Protein 5YY8 (pdb70)

Organism: Homo sapiens (NCBI:txid9606)

CATH classification: 2.120.10.80

Sequence (272 aa):
KPSPQYARSGLGTAENGKLIAAGGYNREECLRTVECYNPHTDHWSFLAPRTPRARFQAVLGQLYVVGGSNGHSDDLSCGEYDSNIDDWIPVPELRTNRCNAGVCALNGKLYIVGGSGLKNCDVFDPVTKLWTSCAPLNIRRHQSAVCELGGYLYIIGGAESWNCLNTVERYNPENNTWTLIAPNVARRGAGVAVLNGKLFVCGGFDGSHAISCVEYDPTRNEWKGNTSPRSNAGIATVGNTIYAVGGFDGNEFLNTVEVYNLESNEWSPYTK

Radius of gyration: 17.05 Å; Cα contacts (8 Å, |Δi|>4): 836; chains: 1; bounding box: 42×44×44 Å

GO terms:
  GO:0009615 response to virus (P, IMP)
  GO:0031397 negative regulation of protein ubiquitination (P, IMP)
  GO:0008380 RNA splicing (P, IMP)
  GO:0005515 protein binding (F, IPI)
  GO:0009615 response to virus (P, TAS)
  GO:0005667 transcription regulator complex (C, TAS)
  GO:0005681 spliceosomal complex (C, TAS)
  GO:0006383 transcription by RNA polymerase III (P, TAS)
  GO:0008380 RNA splicing (P, TAS)
  GO:0005829 cytosol (C, IDA)

Solvent-accessible surface area: 11934 Å² total

Secondary structure (DSSP, 8-state):
--------BS-EEE---SEEEE--B-SS-B---EEEEETTTTEEEEEP-----BS---B---B---S-B-SS-SEES-B--BTTTTB---BGGG-EE--S-EEEEETTEEEEE----B--EEEEETTTTEEEE-PPPSS-BBS-EEEEETTEEEEEEEESSSSEEEEEEEEETTTTEEEE-------BS-EEEEETTEEEEE--B-SSSB---B--BTTTTB--------BS-EEEEETTEEEEE--B-SSSB---EEEEETTTTEEES---

B-factor: mean 43.93, std 15.05, range [20.1, 120.25]

Structure (mmCIF, N/CA/C/O backbone):
data_5YY8
#
_entry.id   5YY8
#
_cell.length_a   61.556
_cell.length_b   61.556
_cell.length_c   140.572
_cell.angle_alpha   90.00
_cell.angle_beta   90.00
_cell.angle_gamma   120.00
#
_symmetry.space_group_name_H-M   'P 32 2 1'
#
loop_
_entity.id
_entity.type
_entity.pdbx_description
1 polymer 'Influenza virus NS1A-binding protein'
2 water water
#
loop_
_atom_site.group_PDB
_atom_site.id
_atom_site.type_symbol
_atom_site.label_atom_id
_atom_site.label_alt_id
_atom_site.label_comp_id
_atom_site.label_asym_id
_atom_site.label_entity_id
_atom_site.label_seq_id
_atom_site.pdbx_PDB_ins_code
_atom_site.Cartn_x
_atom_site.Cartn_y
_atom_site.Cartn_z
_atom_site.occupancy
_atom_site.B_iso_or_equiv
_atom_site.auth_seq_id
_atom_site.auth_comp_id
_atom_site.auth_asym_id
_atom_site.auth_atom_id
_atom_site.pdbx_PDB_model_num
ATOM 1 N N . LYS A 1 35 ? 4.739 -16.739 4.460 1.00 60.85 35 LYS A N 1
ATOM 2 C CA . LYS A 1 35 ? 5.863 -17.635 4.718 1.00 57.54 35 LYS A CA 1
ATOM 3 C C . LYS A 1 35 ? 7.023 -17.351 3.758 1.00 44.49 35 LYS A C 1
ATOM 4 O O . LYS A 1 35 ? 6.817 -17.305 2.552 1.00 37.84 35 LYS A O 1
ATOM 22 N N . PRO A 1 36 ? 8.237 -17.176 4.284 1.00 47.37 36 PRO A N 1
ATOM 23 C CA . PRO A 1 36 ? 9.403 -17.091 3.397 1.00 40.54 36 PRO A CA 1
ATOM 24 C C . PRO A 1 36 ? 9.593 -18.391 2.629 1.00 41.83 36 PRO A C 1
ATOM 25 O O . PRO A 1 36 ? 9.434 -19.487 3.170 1.00 33.16 36 PRO A O 1
ATOM 53 N N . SER A 1 38 ? 11.249 -21.553 1.125 1.00 39.31 38 SER A N 1
ATOM 54 C CA . SER A 1 38 ? 12.244 -22.414 1.737 1.00 32.94 38 SER A CA 1
ATOM 55 C C . SER A 1 38 ? 13.623 -22.036 1.207 1.00 31.43 38 SER A C 1
ATOM 56 O O . SER A 1 38 ? 13.796 -21.921 -0.013 1.00 27.90 38 SER A O 1
ATOM 64 N N . PRO A 1 39 ? 14.607 -21.810 2.067 1.00 29.17 39 PRO A N 1
ATOM 65 C CA . PRO A 1 39 ? 15.971 -21.573 1.591 1.00 25.54 39 PRO A CA 1
ATOM 66 C C . PRO A 1 39 ? 16.672 -22.887 1.280 1.00 33.41 39 PRO A C 1
ATOM 67 O O . PRO A 1 39 ? 16.195 -23.970 1.612 1.00 30.72 39 PRO A O 1
ATOM 95 N N . GLN A 1 41 ? 19.899 -25.540 1.774 1.00 29.16 41 GLN A N 1
ATOM 96 C CA . GLN A 1 41 ? 20.576 -26.062 2.948 1.00 32.88 41 GLN A CA 1
ATOM 97 C C . GLN A 1 41 ? 21.968 -25.464 3.107 1.00 41.90 41 GLN A C 1
ATOM 98 O O . GLN A 1 41 ? 22.457 -25.334 4.234 1.00 40.46 41 GLN A O 1
ATOM 112 N N . TYR A 1 42 ? 22.608 -25.101 1.996 1.00 28.27 42 TYR A N 1
ATOM 113 C CA . TYR A 1 42 ? 23.922 -24.470 1.987 1.00 37.57 42 TYR A CA 1
ATOM 114 C C . TYR A 1 42 ? 23.799 -23.06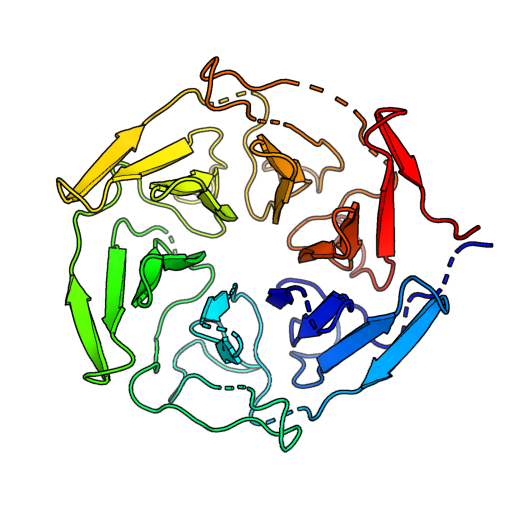8 1.410 1.00 37.49 42 TYR A C 1
ATOM 115 O O . TYR A 1 42 ? 23.196 -22.887 0.349 1.00 32.67 42 TYR A O 1
ATOM 133 N N . ALA A 1 43 ? 24.361 -22.083 2.106 1.00 35.65 43 ALA A N 1
ATOM 134 C CA . ALA A 1 43 ? 24.558 -20.773 1.499 1.00 23.93 43 ALA A CA 1
ATOM 135 C C . ALA A 1 43 ? 25.566 -20.899 0.363 1.00 32.64 43 ALA A C 1
ATOM 136 O O . ALA A 1 43 ? 26.544 -21.647 0.463 1.00 30.00 43 ALA A O 1
ATOM 143 N N . ARG A 1 44 ? 25.318 -20.174 -0.728 1.00 31.55 44 ARG A N 1
ATOM 144 C CA . ARG A 1 44 ? 26.085 -20.339 -1.958 1.00 29.32 44 ARG A CA 1
ATOM 145 C C . ARG A 1 44 ? 26.293 -18.995 -2.636 1.00 27.85 44 ARG A C 1
ATOM 146 O O . ARG A 1 44 ? 25.328 -18.262 -2.880 1.00 26.36 44 ARG A O 1
ATOM 167 N N . SER A 1 45 ? 27.546 -18.706 -2.983 1.00 30.33 45 SER A N 1
ATOM 168 C CA . SER A 1 45 ? 27.902 -17.600 -3.861 1.00 23.78 45 SER A CA 1
ATOM 169 C C . SER A 1 45 ? 28.794 -18.128 -4.980 1.00 21.77 45 SER A C 1
ATOM 170 O O . SER A 1 45 ? 29.510 -19.115 -4.803 1.00 31.96 45 SER A O 1
ATOM 178 N N . GLY A 1 46 ? 28.749 -17.475 -6.138 1.00 22.81 46 GLY A N 1
ATOM 179 C CA . GLY A 1 46 ? 29.595 -17.928 -7.234 1.00 26.80 46 GLY A CA 1
ATOM 180 C C . GLY A 1 46 ? 29.215 -19.322 -7.679 1.00 33.55 46 GLY A C 1
ATOM 181 O O . GLY A 1 46 ? 30.087 -20.150 -7.967 1.00 27.04 46 GLY A O 1
ATOM 185 N N . LEU A 1 47 ? 27.922 -19.602 -7.702 1.00 30.07 47 LEU A N 1
ATOM 186 C CA . LEU A 1 47 ? 27.364 -20.896 -8.034 1.00 29.08 47 LEU A CA 1
ATOM 187 C C . LEU A 1 47 ? 26.900 -20.905 -9.482 1.00 23.17 47 LEU A C 1
ATOM 188 O O . LEU A 1 47 ? 26.724 -19.860 -10.114 1.00 26.65 47 LEU A O 1
ATOM 204 N N . GLY A 1 48 ? 26.689 -22.108 -9.992 1.00 25.86 48 GLY A N 1
ATOM 205 C CA . GLY A 1 48 ? 26.014 -22.286 -11.256 1.00 31.00 48 GLY A CA 1
ATOM 206 C C . GLY A 1 48 ? 24.524 -22.483 -11.055 1.00 28.91 48 GLY A C 1
ATOM 207 O O . GLY A 1 48 ? 24.081 -23.076 -10.076 1.00 27.51 48 GLY A O 1
ATOM 211 N N . THR A 1 49 ? 23.744 -21.976 -11.999 1.00 25.29 49 THR A N 1
ATOM 212 C CA . THR A 1 49 ? 22.301 -22.087 -11.902 1.00 23.44 49 THR A CA 1
ATOM 213 C C . THR A 1 49 ? 21.713 -22.398 -13.268 1.00 40.18 49 THR A C 1
ATOM 214 O O . THR A 1 49 ? 22.267 -22.020 -14.304 1.00 28.38 49 THR A O 1
ATOM 225 N N . ALA A 1 50 ? 20.588 -23.105 -13.257 1.00 34.34 50 ALA A N 1
ATOM 226 C CA . ALA A 1 50 ? 19.859 -23.322 -14.505 1.00 34.79 50 ALA A CA 1
ATOM 227 C C . ALA A 1 50 ? 18.452 -23.827 -14.214 1.00 31.38 50 ALA A C 1
ATOM 228 O O . ALA A 1 50 ? 18.092 -24.119 -13.075 1.00 31.58 50 ALA A O 1
ATOM 235 N N . GLU A 1 51 ? 17.648 -23.882 -15.266 1.00 26.91 51 GLU A N 1
ATOM 236 C CA . GLU A 1 51 ? 16.355 -24.548 -15.236 1.00 23.91 51 GLU A CA 1
ATOM 237 C C . GLU A 1 51 ? 16.543 -25.990 -15.680 1.00 29.82 51 GLU A C 1
ATOM 238 O O . GLU A 1 51 ? 17.353 -26.272 -16.564 1.00 37.14 51 GLU A O 1
ATOM 267 N N . ASN A 1 53 ? 13.796 -29.574 -15.925 1.00 33.29 53 ASN A N 1
ATOM 268 C CA . ASN A 1 53 ? 12.610 -30.356 -15.573 1.00 38.61 53 ASN A CA 1
ATOM 269 C C . ASN A 1 53 ? 11.670 -29.559 -14.672 1.00 33.07 53 ASN A C 1
ATOM 270 O O . ASN A 1 53 ? 11.123 -30.081 -13.700 1.00 43.23 53 ASN A O 1
ATOM 281 N N . GLY A 1 54 ? 11.496 -28.277 -14.985 1.00 33.91 54 GLY A N 1
ATOM 282 C CA . GLY A 1 54 ? 10.620 -27.425 -14.207 1.00 37.49 54 GLY A CA 1
ATOM 283 C C . GLY A 1 54 ? 11.170 -26.990 -12.866 1.00 38.12 54 GLY A C 1
ATOM 284 O O . GLY A 1 54 ? 10.426 -26.418 -12.060 1.00 31.46 54 GLY A O 1
ATOM 288 N N . LYS A 1 55 ? 12.450 -27.234 -12.593 1.00 31.03 55 LYS A N 1
ATOM 289 C CA . LYS A 1 55 ? 13.027 -26.942 -11.292 1.00 32.22 55 LYS A CA 1
ATOM 290 C C . LYS A 1 55 ? 14.233 -26.020 -11.431 1.00 30.61 55 LYS A C 1
ATOM 291 O O . LYS A 1 55 ? 14.844 -25.913 -12.498 1.00 32.70 55 LYS A O 1
ATOM 310 N N . LEU A 1 56 ? 14.562 -25.346 -10.331 1.00 27.78 56 LEU A N 1
ATOM 311 C CA . LEU A 1 56 ? 15.701 -24.434 -10.281 1.00 26.17 56 LEU A CA 1
ATOM 312 C C . LEU A 1 56 ? 16.894 -25.190 -9.723 1.00 28.28 56 LEU A C 1
ATOM 313 O O . LEU A 1 56 ? 16.827 -25.708 -8.611 1.00 26.87 56 LEU A O 1
ATOM 329 N N . ILE A 1 57 ? 17.976 -25.267 -10.491 1.00 24.38 57 ILE A N 1
ATOM 330 C CA . ILE A 1 57 ? 19.170 -25.996 -10.091 1.00 21.75 57 ILE A CA 1
ATOM 331 C C . ILE A 1 57 ? 20.215 -24.994 -9.618 1.00 30.50 57 ILE A C 1
ATOM 332 O O . ILE A 1 57 ? 20.515 -24.018 -10.327 1.00 28.28 57 ILE A O 1
ATOM 348 N N . ALA A 1 58 ? 20.781 -25.262 -8.439 1.00 27.54 58 ALA A N 1
ATOM 349 C CA . ALA A 1 58 ? 21.836 -24.481 -7.798 1.00 24.69 58 ALA A CA 1
ATOM 350 C C . ALA A 1 58 ? 22.997 -25.424 -7.509 1.00 30.72 58 ALA A C 1
ATOM 351 O O . ALA A 1 58 ? 22.896 -26.290 -6.636 1.00 29.45 58 ALA A O 1
ATOM 358 N N . ALA A 1 59 ? 24.106 -25.240 -8.212 1.00 27.74 59 ALA A N 1
ATOM 359 C CA . ALA A 1 59 ? 25.207 -26.189 -8.231 1.00 24.84 59 ALA A CA 1
ATOM 360 C C . ALA A 1 59 ? 26.479 -25.508 -7.751 1.00 29.21 59 ALA A C 1
ATOM 361 O O . ALA A 1 59 ? 26.863 -24.456 -8.276 1.00 26.41 59 ALA A O 1
ATOM 368 N N . GLY A 1 60 ? 27.133 -26.117 -6.766 1.00 28.51 60 GLY A N 1
ATOM 369 C CA . GLY A 1 60 ? 28.453 -25.670 -6.374 1.00 27.67 60 GLY A CA 1
ATOM 370 C C . GLY A 1 60 ? 28.405 -24.305 -5.717 1.00 31.81 60 GLY A C 1
ATOM 371 O O . GLY A 1 60 ? 27.465 -23.962 -4.989 1.00 24.52 60 GLY A O 1
ATOM 375 N N . GLY A 1 61 ? 29.426 -23.510 -5.997 1.00 25.94 61 GLY A N 1
ATOM 376 C CA . GLY A 1 61 ? 29.590 -22.227 -5.3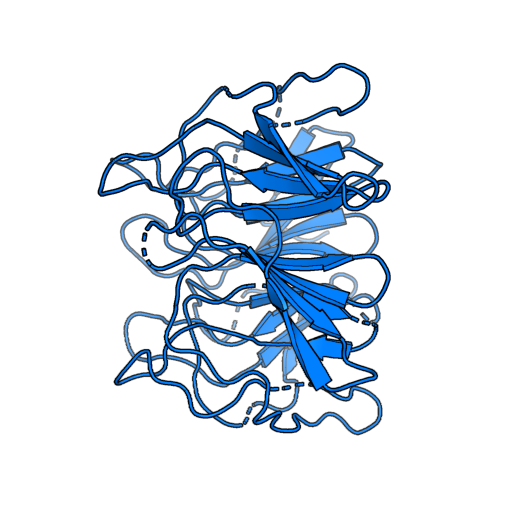51 1.00 34.44 61 GLY A CA 1
ATOM 377 C C . GLY A 1 61 ? 30.458 -22.362 -4.121 1.00 26.16 61 GLY A C 1
ATOM 378 O O . GLY A 1 61 ? 31.012 -23.422 -3.824 1.00 30.34 61 GLY A O 1
ATOM 382 N N . TYR A 1 62 ? 30.577 -21.265 -3.384 1.00 27.48 62 TYR A N 1
ATOM 383 C CA . TYR A 1 62 ? 31.350 -21.301 -2.153 1.00 30.50 62 TYR A CA 1
ATOM 384 C C . TYR A 1 62 ? 30.647 -20.475 -1.086 1.00 27.45 62 TYR A C 1
ATOM 385 O O . TYR A 1 62 ? 29.772 -19.654 -1.373 1.00 29.76 62 TYR A O 1
ATOM 403 N N . ASN A 1 63 ? 31.010 -20.743 0.164 1.00 38.83 63 ASN A N 1
ATOM 404 C CA . ASN A 1 63 ? 30.522 -19.964 1.295 1.00 28.85 63 ASN A CA 1
ATOM 405 C C . ASN A 1 63 ? 31.691 -19.757 2.251 1.00 34.11 63 ASN A C 1
ATOM 406 O O . ASN A 1 63 ? 32.852 -20.001 1.906 1.00 37.26 63 ASN A O 1
ATOM 417 N N . ARG A 1 64 ? 31.391 -19.301 3.467 1.00 43.45 64 ARG A N 1
ATOM 418 C CA . ARG A 1 64 ? 32.465 -18.941 4.386 1.00 41.42 64 ARG A CA 1
ATOM 419 C C . ARG A 1 64 ? 33.350 -20.138 4.715 1.00 35.98 64 ARG A C 1
ATOM 420 O O . ARG A 1 64 ? 34.547 -19.972 4.974 1.00 37.55 64 ARG A O 1
ATOM 441 N N . GLU A 1 65 ? 32.802 -21.350 4.678 1.00 34.83 65 GLU A N 1
ATOM 442 C CA . GLU A 1 65 ? 33.579 -22.513 5.091 1.00 43.23 65 GLU A CA 1
ATOM 443 C C . GLU A 1 65 ? 34.345 -23.169 3.947 1.00 41.04 65 GLU A C 1
ATOM 444 O O . GLU A 1 65 ? 35.506 -23.554 4.130 1.00 38.52 65 GLU A O 1
ATOM 456 N N . GLU A 1 66 ? 33.749 -23.297 2.762 1.00 40.95 66 GLU A N 1
ATOM 457 C CA . GLU A 1 66 ? 34.325 -24.202 1.778 1.00 35.25 66 GLU A CA 1
ATOM 458 C C . GLU A 1 66 ? 33.762 -23.930 0.392 1.00 31.15 66 GLU A C 1
ATOM 459 O O . GLU A 1 66 ? 32.722 -23.284 0.230 1.00 31.68 66 GLU A O 1
ATOM 471 N N . CYS A 1 67 ? 34.474 -24.447 -0.604 1.00 38.37 67 CYS A N 1
ATOM 472 C CA . CYS A 1 67 ? 33.915 -24.637 -1.931 1.00 31.02 67 CYS A CA 1
ATOM 473 C C . CYS A 1 67 ? 33.080 -25.913 -1.917 1.00 29.82 67 CYS A C 1
ATOM 474 O O . CYS A 1 67 ? 33.410 -26.873 -1.212 1.00 35.14 67 CYS A O 1
ATOM 482 N N . LEU A 1 68 ? 31.985 -25.916 -2.674 1.00 29.03 68 LEU A N 1
ATOM 483 C CA . LEU A 1 68 ? 30.943 -26.929 -2.555 1.00 24.60 68 LEU A CA 1
ATOM 484 C C . LEU A 1 68 ? 30.825 -27.777 -3.819 1.00 32.76 68 LEU A C 1
ATOM 485 O O . LEU A 1 68 ? 30.943 -27.266 -4.937 1.00 29.20 68 LEU A O 1
ATOM 501 N N . ARG A 1 69 ? 30.548 -29.070 -3.630 1.00 28.64 69 ARG A N 1
ATOM 502 C CA . ARG A 1 69 ? 30.251 -29.984 -4.727 1.00 34.93 69 ARG A CA 1
ATOM 503 C C . ARG A 1 69 ? 28.779 -30.364 -4.799 1.00 28.58 69 ARG A C 1
ATOM 504 O O . ARG A 1 69 ? 28.350 -30.945 -5.805 1.00 29.55 69 ARG A O 1
ATOM 525 N N . THR A 1 70 ? 27.993 -30.044 -3.776 1.00 27.41 70 THR A N 1
ATOM 526 C CA . THR A 1 70 ? 26.591 -30.422 -3.762 1.00 29.22 70 THR A CA 1
ATOM 527 C C . THR A 1 70 ? 25.783 -29.604 -4.768 1.00 21.27 70 THR A C 1
ATOM 528 O O . THR A 1 70 ? 26.121 -28.471 -5.121 1.00 22.63 70 THR A O 1
ATOM 539 N N . VAL A 1 71 ? 24.681 -30.198 -5.209 1.00 24.68 71 VAL A N 1
ATOM 540 C CA . VAL A 1 71 ? 23.774 -29.589 -6.170 1.00 28.94 71 VAL A CA 1
ATOM 541 C C . VAL A 1 71 ? 22.366 -29.702 -5.596 1.00 25.04 71 VAL A C 1
ATOM 542 O O . VAL A 1 71 ? 21.910 -30.807 -5.279 1.00 28.88 71 VAL A O 1
ATOM 555 N N . GLU A 1 72 ? 21.685 -28.570 -5.456 1.00 24.12 72 GLU A N 1
ATOM 556 C CA . GLU A 1 72 ? 20.337 -28.525 -4.920 1.00 27.40 72 GLU A CA 1
ATOM 557 C C . GLU A 1 72 ? 19.367 -28.061 -5.991 1.00 28.53 72 GLU A C 1
ATOM 558 O O . GLU A 1 72 ? 19.723 -27.378 -6.949 1.00 29.49 72 GLU A O 1
ATOM 570 N N . CYS A 1 73 ? 18.118 -28.441 -5.792 1.00 26.19 73 CYS A N 1
ATOM 571 C CA . CYS A 1 73 ? 17.079 -28.329 -6.798 1.00 26.09 73 CYS A CA 1
ATOM 572 C C . CYS A 1 73 ? 15.820 -27.852 -6.096 1.00 26.25 73 CYS A C 1
ATOM 573 O O . CYS A 1 73 ? 15.344 -28.511 -5.174 1.00 31.13 73 CYS A O 1
ATOM 581 N N . TYR A 1 74 ? 15.309 -26.701 -6.498 1.00 29.68 74 TYR A N 1
ATOM 582 C CA . TYR A 1 74 ? 14.124 -26.106 -5.903 1.00 26.80 74 TYR A CA 1
ATOM 583 C C . TYR A 1 74 ? 12.909 -26.411 -6.764 1.00 29.33 74 TYR A C 1
ATOM 584 O O . TYR A 1 74 ? 12.933 -26.182 -7.985 1.00 30.38 74 TYR A O 1
ATOM 602 N N . ASN A 1 75 ? 11.840 -26.899 -6.116 1.00 31.18 75 ASN A N 1
ATOM 603 C CA . ASN A 1 75 ? 10.569 -27.155 -6.780 1.00 29.52 75 ASN A CA 1
ATOM 604 C C . ASN A 1 75 ? 9.618 -26.019 -6.423 1.00 31.73 75 ASN A C 1
ATOM 605 O O . ASN A 1 75 ? 9.074 -26.003 -5.307 1.00 33.80 75 ASN A O 1
ATOM 616 N N . PRO A 1 76 ? 9.394 -25.042 -7.311 1.00 31.17 76 PRO A N 1
ATOM 617 C CA . PRO A 1 76 ? 8.550 -23.897 -6.927 1.00 35.66 76 PRO A CA 1
ATOM 618 C C . PRO A 1 76 ? 7.164 -24.306 -6.473 1.00 37.37 76 PRO A C 1
ATOM 619 O O . PRO A 1 76 ? 6.631 -23.727 -5.520 1.00 45.16 76 PRO A O 1
ATOM 630 N N . HIS A 1 77 ? 6.571 -25.303 -7.127 1.00 33.91 77 HIS A N 1
ATOM 631 C CA . HIS A 1 77 ? 5.194 -25.680 -6.838 1.00 32.40 77 HIS A CA 1
ATOM 632 C C . HIS A 1 77 ? 5.049 -26.425 -5.513 1.00 34.86 77 HIS A C 1
ATOM 633 O O . HIS A 1 77 ? 3.927 -26.543 -5.014 1.00 48.86 77 HIS A O 1
ATOM 647 N N . THR A 1 78 ? 6.145 -26.907 -4.915 1.00 36.88 78 THR A N 1
ATOM 648 C CA . THR A 1 78 ? 6.086 -27.534 -3.596 1.00 34.28 78 THR A CA 1
ATOM 649 C C . THR A 1 78 ? 6.862 -26.784 -2.521 1.00 47.00 78 THR A C 1
ATOM 650 O O . THR A 1 78 ? 6.721 -27.114 -1.335 1.00 30.86 78 THR A O 1
ATOM 661 N N . ASP A 1 79 ? 7.687 -25.806 -2.892 1.00 31.25 79 ASP A N 1
ATOM 662 C CA . ASP A 1 79 ? 8.448 -25.026 -1.920 1.00 24.82 79 ASP A CA 1
ATOM 663 C C . ASP A 1 79 ? 9.379 -25.916 -1.103 1.00 28.16 79 ASP A C 1
ATOM 664 O O . ASP A 1 79 ? 9.551 -25.725 0.106 1.00 29.82 79 ASP A O 1
ATOM 673 N N . HIS A 1 80 ? 9.978 -26.901 -1.767 1.00 26.46 80 HIS A N 1
ATOM 674 C CA . HIS A 1 80 ? 10.982 -27.772 -1.172 1.00 29.37 80 HIS A CA 1
ATOM 675 C C . HIS A 1 80 ? 12.222 -27.804 -2.059 1.00 26.45 80 HIS A C 1
ATOM 676 O O . HIS A 1 80 ? 12.121 -27.830 -3.291 1.00 29.60 80 HIS A O 1
ATOM 690 N N . TRP A 1 81 ? 13.381 -27.832 -1.419 1.00 27.38 81 TRP A N 1
ATOM 691 C CA . TRP A 1 81 ? 14.630 -28.165 -2.076 1.00 24.16 81 TRP A CA 1
ATOM 692 C C . TRP A 1 81 ? 14.902 -29.661 -1.945 1.00 34.25 81 TRP A C 1
ATOM 693 O O . TRP A 1 81 ? 14.512 -30.304 -0.964 1.00 31.44 81 TRP A O 1
ATOM 714 N N . SER A 1 82 ? 15.574 -30.205 -2.954 1.00 24.89 82 SER A N 1
ATOM 715 C CA . SER A 1 82 ? 16.037 -31.586 -2.990 1.00 27.45 82 SER A CA 1
ATOM 716 C C . SER A 1 82 ? 17.478 -31.615 -3.479 1.00 23.61 82 SER A C 1
ATOM 717 O O . SER A 1 82 ? 18.002 -30.619 -3.977 1.00 29.29 82 SER A O 1
ATOM 725 N N . PHE A 1 83 ? 18.123 -32.771 -3.369 1.00 27.42 83 PHE A N 1
ATOM 726 C CA . PHE A 1 83 ? 19.481 -32.931 -3.869 1.00 28.30 83 PHE A CA 1
ATOM 727 C C . PHE A 1 83 ? 19.490 -33.671 -5.199 1.00 35.44 83 PHE A C 1
ATOM 728 O O . PHE A 1 83 ? 18.767 -34.652 -5.386 1.00 28.44 83 PHE A O 1
ATOM 745 N N . LEU A 1 84 ? 20.313 -33.193 -6.120 1.00 28.89 84 LEU A N 1
ATOM 746 C CA . LEU A 1 84 ? 20.786 -34.032 -7.206 1.00 24.69 84 LEU A CA 1
ATOM 747 C C . LEU A 1 84 ? 22.097 -34.686 -6.791 1.00 28.25 84 LEU A C 1
ATOM 748 O O . LEU A 1 84 ? 22.678 -34.365 -5.753 1.00 29.36 84 LEU A O 1
ATOM 764 N N . ALA A 1 85 ? 22.568 -35.607 -7.619 1.00 31.78 85 ALA A N 1
ATOM 765 C CA . ALA A 1 85 ? 23.901 -36.146 -7.426 1.00 33.05 85 ALA A CA 1
ATOM 766 C C . ALA A 1 85 ? 24.904 -34.999 -7.298 1.00 28.97 85 ALA A C 1
ATOM 767 O O . ALA A 1 85 ? 24.792 -33.998 -8.016 1.00 28.95 85 ALA A O 1
ATOM 774 N N . PRO A 1 86 ? 25.884 -35.101 -6.405 1.00 28.50 86 PRO A N 1
ATOM 775 C CA . PRO A 1 86 ? 26.901 -34.050 -6.310 1.00 31.77 86 PRO A CA 1
ATOM 776 C C . PRO A 1 86 ? 27.899 -34.130 -7.451 1.00 28.74 86 PRO A C 1
ATOM 777 O O . PRO A 1 86 ? 28.162 -35.200 -8.001 1.00 29.29 86 PRO A O 1
ATOM 805 N N . ARG A 1 88 ? 31.611 -34.212 -9.138 1.00 31.10 88 ARG A N 1
ATOM 806 C CA . ARG A 1 88 ? 32.773 -35.004 -8.739 1.00 31.47 88 ARG A CA 1
ATOM 807 C C . ARG A 1 88 ? 33.702 -34.210 -7.829 1.00 40.34 88 ARG A C 1
ATOM 808 O O . ARG A 1 88 ? 34.282 -34.762 -6.887 1.00 37.32 88 ARG A O 1
ATOM 829 N N . THR A 1 89 ? 33.858 -32.915 -8.092 1.00 31.20 89 THR A N 1
ATOM 830 C CA . THR A 1 89 ? 34.797 -32.097 -7.342 1.00 37.00 89 THR A CA 1
ATOM 831 C C . THR A 1 89 ? 34.142 -30.759 -7.026 1.00 35.61 89 THR A C 1
ATOM 832 O O . THR A 1 89 ? 33.351 -30.255 -7.836 1.00 27.72 89 THR A O 1
ATOM 843 N N . PRO A 1 90 ? 34.439 -30.165 -5.868 1.00 42.05 90 PRO A N 1
ATOM 844 C CA . PRO A 1 90 ? 33.896 -28.833 -5.572 1.00 36.97 90 PRO A CA 1
ATOM 845 C C . PRO A 1 90 ? 34.288 -27.841 -6.652 1.00 37.28 90 PRO A C 1
ATOM 846 O O . PRO A 1 90 ? 35.380 -27.913 -7.218 1.00 36.28 90 PRO A O 1
ATOM 857 N N . ARG A 1 91 ? 33.386 -26.900 -6.929 1.00 30.26 91 ARG A N 1
ATOM 858 C CA . ARG A 1 91 ? 33.610 -25.926 -7.987 1.00 32.64 91 ARG A CA 1
ATOM 859 C C . ARG A 1 91 ? 32.830 -24.655 -7.688 1.00 29.79 91 ARG A C 1
ATOM 860 O O . ARG A 1 91 ? 31.653 -24.709 -7.314 1.00 29.29 91 ARG A O 1
ATOM 881 N N . ALA A 1 92 ? 33.492 -23.514 -7.858 1.00 25.11 92 ALA A N 1
ATOM 882 C CA . ALA A 1 92 ? 32.868 -22.219 -7.673 1.00 28.92 92 ALA A CA 1
ATOM 883 C C . ALA A 1 92 ? 33.377 -21.269 -8.744 1.00 29.33 92 ALA A C 1
ATOM 884 O O . ALA A 1 92 ? 34.311 -21.576 -9.491 1.00 39.40 92 ALA A O 1
ATOM 891 N N . ARG A 1 93 ? 32.733 -20.110 -8.829 1.00 25.55 93 ARG A N 1
ATOM 892 C CA . ARG A 1 93 ? 33.139 -19.059 -9.759 1.00 27.05 93 ARG A CA 1
ATOM 893 C C . ARG A 1 93 ? 33.029 -19.521 -11.213 1.00 31.82 93 ARG A C 1
ATOM 894 O O . ARG A 1 93 ? 33.886 -19.223 -12.048 1.00 31.98 93 ARG A O 1
ATOM 915 N N . PHE A 1 94 ? 31.961 -20.253 -11.519 1.00 38.41 94 PHE A N 1
ATOM 916 C CA . PHE A 1 94 ? 31.660 -20.675 -12.878 1.00 32.08 94 PHE A CA 1
ATOM 917 C C . PHE A 1 94 ? 30.225 -20.310 -13.209 1.00 35.71 94 PHE A C 1
ATOM 918 O O . PHE A 1 94 ? 29.411 -20.028 -12.323 1.00 30.15 94 PHE A O 1
ATOM 935 N N . GLN A 1 95 ? 29.926 -20.312 -14.506 1.00 28.56 95 GLN A N 1
ATOM 936 C CA . GLN A 1 95 ? 28.562 -20.216 -14.996 1.00 30.66 95 GLN A CA 1
ATOM 937 C C . GLN A 1 95 ? 28.182 -21.552 -15.612 1.00 28.94 95 GLN A C 1
ATOM 938 O O . GLN A 1 95 ? 28.947 -22.117 -16.394 1.00 37.55 95 GLN A O 1
ATOM 969 N N . ALA A 1 97 ? 25.822 -24.038 -17.963 1.00 24.61 97 ALA A N 1
ATOM 970 C CA . ALA A 1 97 ? 25.107 -23.903 -19.223 1.00 29.26 97 ALA A CA 1
ATOM 971 C C . ALA A 1 97 ? 24.258 -25.141 -19.458 1.00 26.38 97 ALA A C 1
ATOM 972 O O . ALA A 1 97 ? 24.567 -26.223 -18.968 1.00 35.15 97 ALA A O 1
ATOM 979 N N . VAL A 1 98 ? 23.181 -24.972 -20.216 1.00 27.79 98 VAL A N 1
ATOM 980 C CA . VAL A 1 98 ? 22.339 -26.083 -20.633 1.00 27.64 98 VAL A CA 1
ATOM 981 C C . VAL A 1 98 ? 22.568 -26.272 -22.122 1.00 36.25 98 VAL A C 1
ATOM 982 O O . VAL A 1 98 ? 22.402 -25.335 -22.908 1.00 34.78 98 VAL A O 1
ATOM 995 N N . LEU A 1 99 ? 22.975 -27.474 -22.504 1.00 30.47 99 LEU A N 1
ATOM 996 C CA . LEU A 1 99 ? 23.299 -27.780 -23.887 1.00 47.28 99 LEU A CA 1
ATOM 997 C C . LEU A 1 99 ? 22.762 -29.165 -24.188 1.00 46.46 99 LEU A C 1
ATOM 998 O O . LEU A 1 99 ? 23.122 -30.129 -23.504 1.00 38.04 99 LEU A O 1
ATOM 1031 N N . GLY A 1 101 ? 19.909 -30.196 -23.559 1.00 47.82 101 GLY A N 1
ATOM 1032 C CA . GLY A 1 101 ? 19.193 -30.540 -22.347 1.00 57.49 101 GLY A CA 1
ATOM 1033 C C . GLY A 1 101 ? 20.047 -30.944 -21.168 1.00 47.57 101 GLY A C 1
ATOM 1034 O O . GLY A 1 101 ? 19.499 -31.191 -20.088 1.00 47.72 101 GLY A O 1
ATOM 1038 N N . GLN A 1 102 ? 21.362 -31.027 -21.322 1.00 46.56 102 GLN A N 1
ATOM 1039 C CA . GLN A 1 102 ? 22.214 -31.496 -20.246 1.00 37.20 102 GLN A CA 1
ATOM 1040 C C . GLN A 1 102 ? 22.944 -30.315 -19.621 1.00 34.13 102 GLN A C 1
ATOM 1041 O O . GLN A 1 102 ? 23.174 -29.292 -20.271 1.00 28.28 102 GLN A O 1
ATOM 1055 N N . LEU A 1 103 ? 23.263 -30.450 -18.336 1.00 33.93 103 LEU A N 1
ATOM 1056 C CA . LEU A 1 103 ? 23.982 -29.409 -17.621 1.00 30.23 103 LEU A CA 1
ATOM 1057 C C . LEU A 1 103 ? 25.473 -29.589 -17.854 1.00 26.58 103 LEU A C 1
ATOM 1058 O O . LEU A 1 103 ? 26.012 -30.678 -17.646 1.00 32.46 103 LEU A O 1
ATOM 1074 N N . TYR A 1 104 ? 26.138 -28.518 -18.268 1.00 23.50 104 TYR A N 1
ATOM 1075 C CA . TYR A 1 104 ? 27.582 -28.495 -18.435 1.00 29.13 104 TYR A CA 1
ATOM 1076 C C . TYR A 1 104 ? 28.161 -27.473 -17.473 1.00 29.29 104 TYR A C 1
ATOM 1077 O O . TYR A 1 104 ? 27.693 -26.326 -17.423 1.00 27.65 104 TYR A O 1
ATOM 1095 N N . VAL A 1 105 ? 29.168 -27.899 -16.715 1.00 28.63 105 VAL A N 1
ATOM 1096 C CA . VAL A 1 105 ? 29.937 -27.030 -15.836 1.00 23.67 105 VAL A CA 1
ATOM 1097 C C . VAL A 1 105 ? 31.349 -26.990 -16.393 1.00 33.96 105 VAL A C 1
ATOM 1098 O O . VAL A 1 105 ? 31.994 -28.036 -16.581 1.00 31.45 105 VAL A O 1
ATOM 1111 N N . VAL A 1 106 ? 31.793 -25.777 -16.702 1.00 37.21 106 VAL A N 1
ATOM 1112 C CA . VAL A 1 106 ? 33.062 -25.510 -17.360 1.00 39.77 106 VAL A CA 1
ATOM 1113 C C . VAL A 1 106 ? 33.645 -24.267 -16.711 1.00 31.95 106 VAL A C 1
ATOM 1114 O O . VAL A 1 106 ? 32.928 -23.289 -16.473 1.00 35.85 106 VAL A O 1
ATOM 1127 N N . GLY A 1 107 ? 34.940 -24.305 -16.423 1.00 37.16 107 GLY A N 1
ATOM 1128 C CA . GLY A 1 107 ? 35.595 -23.192 -15.771 1.00 46.57 107 GLY A CA 1
ATOM 1129 C C . GLY A 1 107 ? 35.468 -23.258 -14.265 1.00 44.03 107 GLY A C 1
ATOM 1130 O O . GLY A 1 107 ? 34.927 -24.203 -13.680 1.00 35.92 107 GLY A O 1
ATOM 1134 N N . GLY A 1 108 ? 35.994 -22.227 -13.622 1.00 34.12 108 GLY A N 1
ATOM 1135 C CA . GLY A 1 108 ? 35.836 -22.072 -12.191 1.00 42.85 108 GLY A CA 1
ATOM 1136 C C . GLY A 1 108 ? 37.050 -22.533 -11.417 1.00 49.89 108 GLY A C 1
ATOM 1137 O O . GLY A 1 108 ? 38.134 -22.775 -11.956 1.00 39.40 108 GLY A O 1
ATOM 1141 N N . SER A 1 109 ? 36.846 -22.665 -10.109 1.00 39.77 109 SER A N 1
ATOM 1142 C CA . SER A 1 109 ? 37.927 -23.012 -9.206 1.00 46.02 109 SER A CA 1
ATOM 1143 C C . SER A 1 109 ? 37.420 -23.976 -8.146 1.00 39.05 109 SER A C 1
ATOM 1144 O O . SER A 1 109 ? 36.231 -24.002 -7.823 1.00 41.01 109 SER A O 1
ATOM 1152 N N . ASN A 1 110 ? 38.329 -24.790 -7.633 1.00 46.54 110 ASN A N 1
ATOM 1153 C CA . ASN A 1 110 ? 38.035 -25.667 -6.513 1.00 60.82 110 ASN A CA 1
ATOM 1154 C C . ASN A 1 110 ? 38.539 -25.020 -5.220 1.00 56.46 110 ASN A C 1
ATOM 1155 O O . ASN A 1 110 ? 38.804 -23.813 -5.174 1.00 70.78 110 ASN A O 1
ATOM 1166 N N . GLY A 1 111 ? 38.689 -25.815 -4.172 1.00 65.16 111 GLY A N 1
ATOM 1167 C CA . GLY A 1 111 ? 39.163 -25.292 -2.913 1.00 67.76 111 GLY A CA 1
ATOM 1168 C C . GLY A 1 111 ? 40.663 -25.111 -2.835 1.00 71.27 111 GLY A C 1
ATOM 1169 O O . GLY A 1 111 ? 41.185 -24.856 -1.748 1.00 69.95 111 GLY A O 1
ATOM 1173 N N . HIS A 1 112 ? 41.399 -25.255 -3.950 1.00 68.19 112 HIS A N 1
ATOM 1174 C CA . HIS A 1 112 ? 42.836 -24.977 -3.937 1.00 61.43 112 HIS A CA 1
ATOM 1175 C C . HIS A 1 112 ? 43.378 -24.244 -5.162 1.00 78.01 112 HIS A C 1
ATOM 1176 O O . HIS A 1 112 ? 44.297 -23.431 -4.989 1.00 79.67 112 HIS A O 1
ATOM 1190 N N . SER A 1 113 ? 42.862 -24.469 -6.373 1.00 63.20 113 SER A N 1
ATOM 1191 C CA . SER A 1 113 ? 43.366 -23.714 -7.522 1.00 58.28 113 SER A CA 1
ATOM 1192 C C . SER A 1 113 ? 42.303 -23.607 -8.611 1.00 58.31 113 SER A C 1
ATOM 1193 O O . SER A 1 113 ? 41.229 -24.203 -8.524 1.00 48.86 113 SER A O 1
ATOM 1201 N N . ASP A 1 114 ? 42.636 -22.836 -9.655 1.00 51.69 114 ASP A N 1
ATOM 1202 C CA . ASP A 1 114 ? 41.821 -22.709 -10.862 1.00 61.73 114 ASP A CA 1
ATOM 1203 C C . ASP A 1 114 ? 42.221 -23.679 -11.964 1.00 54.19 114 ASP A C 1
ATOM 1204 O O . ASP A 1 114 ? 41.623 -23.632 -13.041 1.00 42.01 114 ASP A O 1
ATOM 1213 N N . ASP A 1 115 ? 43.227 -24.527 -11.744 1.00 59.18 115 ASP A N 1
ATOM 1214 C CA . ASP A 1 115 ? 43.709 -25.455 -12.770 1.00 60.20 115 ASP A CA 1
ATOM 1215 C C . ASP A 1 115 ? 42.895 -26.738 -12.651 1.00 64.22 115 ASP A C 1
ATOM 1216 O O . ASP A 1 115 ? 43.296 -27.696 -11.991 1.00 46.44 115 ASP A O 1
ATOM 1225 N N . LEU A 1 116 ? 41.735 -26.756 -13.302 1.00 57.09 116 LEU A N 1
ATOM 1226 C CA . LEU A 1 116 ? 40.818 -27.886 -13.213 1.00 55.61 116 LEU A CA 1
ATOM 1227 C C . LEU A 1 116 ? 41.081 -28.859 -14.356 1.00 52.40 116 LEU A C 1
ATOM 1228 O O . LEU A 1 116 ? 41.2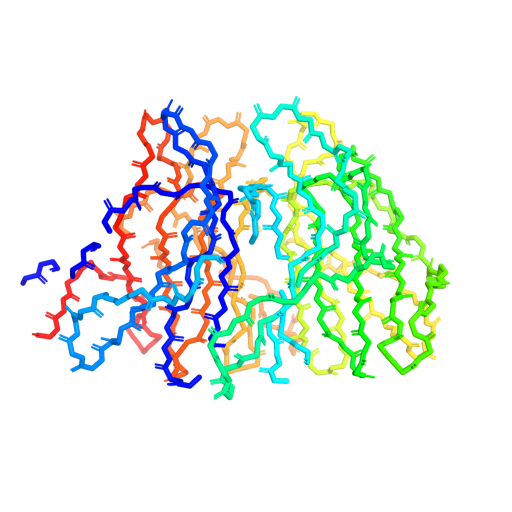20 -28.447 -15.511 1.00 43.30 116 LEU A O 1
ATOM 1244 N N . SER A 1 117 ? 41.131 -30.150 -14.030 1.00 45.88 117 SER A N 1
ATOM 1245 C CA . SER A 1 117 ? 41.538 -31.159 -14.997 1.00 58.86 117 SER A CA 1
ATOM 1246 C C . SER A 1 117 ? 40.444 -31.501 -15.998 1.00 44.62 117 SER A C 1
ATOM 1247 O O . SER A 1 117 ? 40.745 -32.110 -17.031 1.00 50.72 117 SER A O 1
ATOM 1255 N N . CYS A 1 118 ? 39.194 -31.129 -15.722 1.00 48.85 118 CYS A N 1
ATOM 1256 C CA . CYS A 1 118 ? 38.082 -31.513 -16.579 1.00 34.28 118 CYS A CA 1
ATOM 1257 C C . CYS A 1 118 ? 36.879 -30.636 -16.277 1.00 40.75 118 CYS A C 1
ATOM 1258 O O . CYS A 1 118 ? 36.792 -30.015 -15.215 1.00 33.95 118 CYS A O 1
ATOM 1266 N N . GLY A 1 119 ? 35.949 -30.597 -17.237 1.00 36.86 119 GLY A N 1
ATOM 1267 C CA . GLY A 1 119 ? 34.604 -30.130 -16.980 1.00 34.54 119 GLY A CA 1
ATOM 1268 C C . GLY A 1 119 ? 33.723 -31.288 -16.576 1.00 36.57 119 GLY A C 1
ATOM 1269 O O . GLY A 1 119 ? 34.161 -32.429 -16.493 1.00 36.66 119 GLY A O 1
ATOM 1273 N N . GLU A 1 120 ? 32.451 -30.994 -16.321 1.00 37.85 120 GLU A N 1
ATOM 1274 C CA . GLU A 1 120 ? 31.532 -32.072 -15.965 1.00 36.51 120 GLU A CA 1
ATOM 1275 C C . GLU A 1 120 ? 30.184 -31.843 -16.629 1.00 32.67 120 GLU A C 1
ATOM 1276 O O . GLU A 1 120 ? 29.798 -30.701 -16.922 1.00 27.08 120 GLU A O 1
ATOM 1305 N N . TYR A 1 122 ? 25.907 -33.310 -16.558 1.00 32.24 122 TYR A N 1
ATOM 1306 C CA . TYR A 1 122 ? 24.949 -34.012 -15.735 1.00 36.17 122 TYR A CA 1
ATOM 1307 C C . TYR A 1 122 ? 23.973 -34.743 -16.635 1.00 39.16 122 TYR A C 1
ATOM 1308 O O . TYR A 1 122 ? 23.443 -34.159 -17.586 1.00 38.38 122 TYR A O 1
ATOM 1326 N N . ASP A 1 123 ? 23.774 -36.031 -16.358 1.00 32.82 123 ASP A N 1
ATOM 1327 C CA . ASP A 1 123 ? 22.799 -36.850 -17.062 1.00 49.24 123 ASP A CA 1
ATOM 1328 C C . ASP A 1 123 ? 21.643 -37.070 -16.099 1.00 41.60 123 ASP A C 1
ATOM 1329 O O . ASP A 1 123 ? 21.794 -37.762 -15.078 1.00 46.80 123 ASP A O 1
ATOM 1338 N N . SER A 1 124 ? 20.507 -36.433 -16.402 1.00 44.99 124 SER A N 1
ATOM 1339 C CA . SER A 1 124 ? 19.312 -36.552 -15.581 1.00 54.16 124 SER A CA 1
ATOM 1340 C C . SER A 1 124 ? 18.629 -37.898 -15.762 1.00 55.59 124 SER A C 1
ATOM 1341 O O . SER A 1 124 ? 17.846 -38.304 -14.896 1.00 59.46 124 SER A O 1
ATOM 1349 N N . ASN A 1 125 ? 18.915 -38.599 -16.860 1.00 66.22 125 ASN A N 1
ATOM 1350 C CA . ASN A 1 125 ? 18.422 -39.962 -17.009 1.00 75.91 125 ASN A CA 1
ATOM 1351 C C . ASN A 1 125 ? 18.931 -40.849 -15.880 1.00 78.85 125 ASN A C 1
ATOM 1352 O O . ASN A 1 125 ? 18.171 -41.638 -15.307 1.00 84.01 125 ASN A O 1
ATOM 1363 N N . ILE A 1 126 ? 20.214 -40.723 -15.537 1.00 61.12 126 ILE A N 1
ATOM 1364 C CA . ILE A 1 126 ? 20.833 -41.549 -14.507 1.00 53.07 126 ILE A CA 1
ATOM 1365 C C . ILE A 1 126 ? 21.165 -40.764 -13.254 1.00 49.03 126 ILE A C 1
ATOM 1366 O O . ILE A 1 126 ? 21.680 -41.350 -12.290 1.00 44.88 126 ILE A O 1
ATOM 1382 N N . ASP A 1 127 ? 20.883 -39.465 -13.223 1.00 45.20 127 ASP A N 1
ATOM 1383 C CA . ASP A 1 127 ? 21.248 -38.626 -12.089 1.00 48.04 127 ASP A CA 1
ATOM 1384 C C . ASP A 1 127 ? 22.721 -38.831 -11.749 1.00 41.12 127 ASP A C 1
ATOM 1385 O O . ASP A 1 127 ? 23.077 -39.348 -10.691 1.00 34.54 127 ASP A O 1
ATOM 1394 N N . ASP A 1 128 ? 23.590 -38.451 -12.681 1.00 35.79 128 ASP A N 1
ATOM 1395 C CA . ASP A 1 128 ? 25.005 -38.506 -12.327 1.00 41.13 128 ASP A CA 1
ATOM 1396 C C . ASP A 1 128 ? 25.816 -37.572 -13.212 1.00 36.70 128 ASP A C 1
ATOM 1397 O O . ASP A 1 128 ? 25.406 -37.204 -14.315 1.00 34.77 128 ASP A O 1
ATOM 1406 N N . TRP A 1 129 ? 26.981 -37.193 -12.696 1.00 33.39 129 TRP A N 1
ATOM 1407 C CA . TRP A 1 129 ? 27.887 -36.286 -13.383 1.00 34.04 129 TRP A CA 1
ATOM 1408 C C . TRP A 1 129 ? 28.994 -37.095 -14.038 1.00 37.11 129 TRP A C 1
ATOM 1409 O O . TRP A 1 129 ? 29.555 -38.004 -13.420 1.00 35.31 129 TRP A O 1
ATOM 1430 N N . ILE A 1 130 ? 29.290 -36.769 -15.284 1.00 32.98 130 ILE A N 1
ATOM 1431 C CA . ILE A 1 130 ? 30.313 -37.435 -16.079 1.00 48.82 130 ILE A CA 1
ATOM 1432 C C . ILE A 1 130 ? 31.448 -36.438 -16.298 1.00 37.39 130 ILE A C 1
ATOM 1433 O O . ILE A 1 130 ? 31.174 -35.288 -16.661 1.00 36.52 130 ILE A O 1
ATOM 1449 N N . PRO A 1 131 ? 32.700 -36.802 -16.059 1.00 48.95 131 PRO A N 1
ATOM 1450 C CA . PRO A 1 131 ? 33.792 -35.874 -16.375 1.00 49.28 131 PRO A CA 1
ATOM 1451 C C . PRO A 1 131 ? 34.014 -35.764 -17.879 1.00 38.76 131 PRO A C 1
ATOM 1452 O O . PRO A 1 131 ? 33.849 -36.731 -18.625 1.00 38.87 131 PRO A O 1
ATOM 1463 N N . VAL A 1 132 ? 34.362 -34.559 -18.318 1.00 34.38 132 VAL A N 1
ATOM 1464 C CA . VAL A 1 132 ? 34.653 -34.247 -19.714 1.00 38.79 132 VAL A CA 1
ATOM 1465 C C . VAL A 1 132 ? 36.056 -33.651 -19.764 1.00 37.23 132 VAL A C 1
ATOM 1466 O O . VAL A 1 132 ? 36.223 -32.436 -19.553 1.00 34.84 132 VAL A O 1
ATOM 1479 N N . PRO A 1 133 ? 37.089 -34.463 -20.012 1.00 36.24 133 PRO A N 1
ATOM 1480 C CA . PRO A 1 133 ? 38.462 -33.931 -19.990 1.00 40.53 133 PRO A CA 1
ATOM 1481 C C . PRO A 1 133 ? 38.679 -32.794 -20.961 1.00 39.18 133 PRO A C 1
ATOM 1482 O O . PRO A 1 133 ? 39.492 -31.899 -20.687 1.00 31.03 133 PRO A O 1
ATOM 1493 N N . GLU A 1 134 ? 37.977 -32.808 -22.096 1.00 31.36 134 GLU A N 1
ATOM 1494 C CA . GLU A 1 134 ? 38.158 -31.778 -23.107 1.00 37.08 134 GLU A CA 1
ATOM 1495 C C . GLU A 1 134 ? 37.669 -30.416 -22.637 1.00 40.49 134 GLU A C 1
ATOM 1496 O O . GLU A 1 134 ? 38.000 -29.408 -23.269 1.00 34.16 134 GLU A O 1
ATOM 1508 N N . LEU A 1 135 ? 36.913 -30.357 -21.541 1.00 41.35 135 LEU A N 1
ATOM 1509 C CA . LEU A 1 135 ? 36.436 -29.096 -20.990 1.00 37.70 135 LEU A CA 1
ATOM 1510 C C . LEU A 1 135 ? 37.294 -28.596 -19.834 1.00 41.76 135 LEU A C 1
ATOM 1511 O O . LEU A 1 135 ? 36.874 -27.682 -19.111 1.00 33.24 135 LEU A O 1
ATOM 1527 N N . ARG A 1 136 ? 38.488 -29.158 -19.647 1.00 36.72 136 ARG A N 1
ATOM 1528 C CA . ARG A 1 136 ? 39.424 -28.605 -18.675 1.00 41.50 136 ARG A CA 1
ATOM 1529 C C . ARG A 1 136 ? 39.663 -27.129 -18.967 1.00 35.65 136 ARG A C 1
ATOM 1530 O O . ARG A 1 136 ? 39.508 -26.680 -20.110 1.00 35.94 136 ARG A O 1
ATOM 1551 N N . THR A 1 137 ? 40.058 -26.381 -17.939 1.00 40.80 137 THR A N 1
ATOM 1552 C CA . THR A 1 137 ? 40.238 -24.938 -18.024 1.00 40.07 137 THR A CA 1
ATOM 1553 C C . THR A 1 137 ? 41.219 -24.505 -16.944 1.00 47.46 137 THR A C 1
ATOM 1554 O O . THR A 1 137 ? 41.387 -25.176 -15.920 1.00 46.36 137 THR A O 1
ATOM 1565 N N . ASN A 1 138 ? 41.853 -23.361 -17.181 1.00 46.14 138 ASN A N 1
ATOM 1566 C CA . ASN A 1 138 ? 42.594 -22.638 -16.149 1.00 58.50 138 ASN A CA 1
ATOM 1567 C C . ASN A 1 138 ? 42.131 -21.183 -16.225 1.00 50.01 138 ASN A C 1
ATOM 1568 O O . ASN A 1 138 ? 42.840 -20.301 -16.709 1.00 48.00 138 ASN A O 1
ATOM 1579 N N . ARG A 1 139 ? 40.916 -20.943 -15.737 1.00 47.85 139 ARG A N 1
ATOM 1580 C CA . ARG A 1 139 ? 40.165 -19.755 -16.113 1.00 49.76 139 ARG A CA 1
ATOM 1581 C C . ARG A 1 139 ? 38.878 -19.713 -15.304 1.00 51.59 139 ARG A C 1
ATOM 1582 O O . ARG A 1 139 ? 38.041 -20.614 -15.423 1.00 44.64 139 ARG A O 1
ATOM 1603 N N . CYS A 1 140 ? 38.718 -18.706 -14.453 1.00 34.43 140 CYS A N 1
ATOM 1604 C CA . CYS A 1 140 ? 37.516 -18.584 -13.644 1.00 48.54 140 CYS A CA 1
ATOM 1605 C C . CYS A 1 140 ? 36.851 -17.247 -13.936 1.00 31.71 140 CYS A C 1
ATOM 1606 O O . CYS A 1 140 ? 37.395 -16.393 -14.642 1.00 35.76 140 CYS A O 1
ATOM 1614 N N . ASN A 1 141 ? 35.641 -17.089 -13.403 1.00 36.79 141 ASN A N 1
ATOM 1615 C CA . ASN A 1 141 ? 34.844 -15.889 -13.626 1.00 38.18 141 ASN A CA 1
ATOM 1616 C C . ASN A 1 141 ? 34.563 -15.678 -15.112 1.00 37.96 141 ASN A C 1
ATOM 1617 O O . ASN A 1 141 ? 34.396 -14.545 -15.576 1.00 34.00 141 ASN A O 1
ATOM 1628 N N . ALA A 1 142 ? 34.502 -16.767 -15.869 1.00 44.29 142 ALA A N 1
ATOM 1629 C CA . ALA A 1 142 ? 34.210 -16.706 -17.291 1.00 36.42 142 ALA A CA 1
ATOM 1630 C C . ALA A 1 142 ? 32.739 -17.012 -17.547 1.00 32.50 142 ALA A C 1
ATOM 1631 O O . ALA A 1 142 ? 32.129 -17.831 -16.859 1.00 29.97 142 ALA A O 1
ATOM 1638 N N . GLY A 1 143 ? 32.175 -16.352 -18.556 1.00 30.10 143 GLY A N 1
ATOM 1639 C CA . GLY A 1 143 ? 30.824 -16.657 -18.963 1.00 31.52 143 GLY A CA 1
ATOM 1640 C C . GLY A 1 143 ? 30.783 -17.889 -19.849 1.00 33.94 143 GLY A C 1
ATOM 1641 O O . GLY A 1 143 ? 31.692 -18.156 -20.628 1.00 34.87 143 GLY A O 1
ATOM 1645 N N . VAL A 1 144 ? 29.713 -18.661 -19.709 1.00 30.44 144 VAL A N 1
ATOM 1646 C CA . VAL A 1 144 ? 29.535 -19.886 -20.475 1.00 28.13 144 VAL A CA 1
ATOM 1647 C C . VAL A 1 144 ? 28.078 -19.950 -20.885 1.00 31.68 144 VAL A C 1
ATOM 1648 O O . VAL A 1 144 ? 27.189 -19.704 -20.062 1.00 26.88 144 VAL A O 1
ATOM 1661 N N . CYS A 1 145 ? 27.833 -20.267 -22.156 1.00 34.05 145 CYS A N 1
ATOM 1662 C CA . CYS A 1 145 ? 26.475 -20.243 -22.676 1.00 25.95 145 CYS A CA 1
ATOM 1663 C C . CYS A 1 145 ? 26.380 -21.092 -23.938 1.00 28.61 145 CYS A C 1
ATOM 1664 O O . CYS A 1 145 ? 27.313 -21.130 -24.741 1.00 26.50 145 CYS A O 1
ATOM 1672 N N . ALA A 1 146 ? 25.238 -21.747 -24.115 1.00 28.82 146 ALA A N 1
ATOM 1673 C CA . ALA A 1 146 ? 24.984 -22.544 -25.306 1.00 27.67 146 ALA A CA 1
ATOM 1674 C C . ALA A 1 146 ? 24.380 -21.691 -26.413 1.00 33.16 146 ALA A C 1
ATOM 1675 O O . ALA A 1 146 ? 23.627 -20.747 -26.158 1.00 34.66 146 ALA A O 1
ATOM 1682 N N . LEU A 1 147 ? 24.698 -22.056 -27.654 1.00 29.69 147 LEU A N 1
ATOM 1683 C CA . LEU A 1 147 ? 24.156 -21.372 -28.822 1.00 33.20 147 LEU A CA 1
ATOM 1684 C C . LEU A 1 147 ? 24.364 -22.259 -30.042 1.00 20.10 147 LEU A C 1
ATOM 1685 O O . LEU A 1 147 ? 25.480 -22.721 -30.294 1.00 26.12 147 LEU A O 1
ATOM 1701 N N . ASN A 1 148 ? 23.281 -22.516 -30.775 1.00 31.24 148 ASN A N 1
ATOM 1702 C CA . ASN A 1 148 ? 23.329 -23.336 -31.989 1.00 35.44 148 ASN A CA 1
ATOM 1703 C C . ASN A 1 148 ? 24.003 -24.680 -31.738 1.00 27.48 148 ASN A C 1
ATOM 1704 O O . ASN A 1 148 ? 24.728 -25.201 -32.584 1.00 31.31 148 ASN A O 1
ATOM 1715 N N . GLY A 1 149 ? 23.747 -25.255 -30.565 1.00 28.92 149 GLY A N 1
ATOM 1716 C CA . GLY A 1 149 ? 24.294 -26.553 -30.224 1.00 38.59 149 GLY A CA 1
ATOM 1717 C C . GLY A 1 149 ? 25.755 -26.569 -29.827 1.00 29.89 149 GLY A C 1
ATOM 1718 O O . GLY A 1 149 ? 26.333 -27.654 -29.708 1.00 33.81 149 GLY A O 1
ATOM 1722 N N . LYS A 1 150 ? 26.378 -25.411 -29.630 1.00 28.03 150 LYS A N 1
ATOM 1723 C CA . LYS A 1 150 ? 27.769 -25.350 -29.213 1.00 33.12 150 LYS A CA 1
ATOM 1724 C C . LYS A 1 150 ? 27.886 -24.552 -27.918 1.00 26.85 150 LYS A C 1
ATOM 1725 O O . LYS A 1 150 ? 26.974 -23.825 -27.525 1.00 25.36 150 LYS A O 1
ATOM 1744 N N . LEU A 1 151 ? 29.021 -24.703 -27.249 1.00 29.99 151 LEU A N 1
ATOM 1745 C CA . LEU A 1 151 ? 29.241 -24.114 -25.935 1.00 29.77 151 LEU A CA 1
ATOM 1746 C C . LEU A 1 151 ? 30.276 -23.008 -26.081 1.00 26.29 151 LEU A C 1
ATOM 1747 O O . LEU A 1 151 ? 31.398 -23.269 -26.512 1.00 31.35 151 LEU A O 1
ATOM 1763 N N . TYR A 1 152 ? 29.897 -21.777 -25.746 1.00 27.43 152 TYR A N 1
ATOM 1764 C CA . TYR A 1 152 ? 30.794 -20.632 -25.813 1.00 26.40 152 TYR A CA 1
ATOM 1765 C C . TYR A 1 152 ? 31.290 -20.294 -24.418 1.00 35.16 152 TYR A C 1
ATOM 1766 O O . TYR A 1 152 ? 30.491 -20.228 -23.473 1.00 32.33 152 TYR A O 1
ATOM 1784 N N . ILE A 1 153 ? 32.602 -20.086 -24.297 1.00 30.37 153 ILE A N 1
ATOM 1785 C CA . ILE A 1 153 ? 33.214 -19.553 -23.084 1.00 25.64 153 ILE A CA 1
ATOM 1786 C C . ILE A 1 153 ? 33.844 -18.207 -23.428 1.00 34.60 153 ILE A C 1
ATOM 1787 O O . ILE A 1 153 ? 34.606 -18.095 -24.398 1.00 32.04 153 ILE A O 1
ATOM 1803 N N . VAL A 1 154 ? 33.498 -17.188 -22.642 1.00 34.63 154 VAL A N 1
ATOM 1804 C CA . VAL A 1 154 ? 33.745 -15.792 -22.974 1.00 38.49 154 VAL A CA 1
ATOM 1805 C C . VAL A 1 154 ? 34.335 -15.087 -21.759 1.00 31.27 154 VAL A C 1
ATOM 1806 O O . VAL A 1 154 ? 33.824 -15.227 -20.642 1.00 36.41 154 VAL A O 1
ATOM 1819 N N . GLY A 1 155 ? 35.384 -14.301 -21.983 1.00 31.45 155 GLY A N 1
ATOM 1820 C CA . GLY A 1 155 ? 35.996 -13.564 -20.901 1.00 34.94 155 GLY A CA 1
ATOM 1821 C C . GLY A 1 155 ? 36.598 -14.491 -19.857 1.00 46.91 155 GLY A C 1
ATOM 1822 O O . GLY A 1 155 ? 36.916 -15.655 -20.114 1.00 32.07 155 GLY A O 1
ATOM 1826 N N . GLY A 1 156 ? 36.737 -13.945 -18.650 1.00 38.60 156 GLY A N 1
ATOM 1827 C CA . GLY A 1 156 ? 37.325 -14.670 -17.538 1.00 44.62 156 GLY A CA 1
ATOM 1828 C C . GLY A 1 156 ? 38.567 -14.001 -16.982 1.00 42.64 156 GLY A C 1
ATOM 1829 O O . GLY A 1 156 ? 39.151 -13.125 -17.627 1.00 36.57 156 GLY A O 1
ATOM 1833 N N . SER A 1 157 ? 38.978 -14.396 -15.783 1.00 43.69 157 SER A N 1
ATOM 1834 C CA . SER A 1 157 ? 40.187 -13.841 -15.173 1.00 52.35 157 SER A CA 1
ATOM 1835 C C . SER A 1 157 ? 41.430 -14.346 -15.900 1.00 56.26 157 SER A C 1
ATOM 1836 O O . SER A 1 157 ? 41.665 -15.552 -15.971 1.00 48.15 157 SER A O 1
ATOM 1844 N N . GLY A 1 164 ? 40.851 -9.068 -16.681 1.00 66.01 164 GLY A N 1
ATOM 1845 C CA . GLY A 1 164 ? 39.922 -9.793 -17.530 1.00 55.89 164 GLY A CA 1
ATOM 1846 C C . GLY A 1 164 ? 40.554 -10.206 -18.843 1.00 52.69 164 GLY A C 1
ATOM 1847 O O . GLY A 1 164 ? 41.729 -9.930 -19.079 1.00 50.72 164 GLY A O 1
ATOM 1851 N N . LEU A 1 165 ? 39.769 -10.862 -19.700 1.00 47.81 165 LEU A N 1
ATOM 1852 C CA . LEU A 1 165 ? 40.239 -11.342 -20.993 1.00 48.26 165 LEU A CA 1
ATOM 1853 C C . LEU A 1 165 ? 39.205 -11.023 -22.062 1.00 39.47 165 LEU A C 1
ATOM 1854 O O . LEU A 1 165 ? 38.011 -10.886 -21.783 1.00 36.61 165 LEU A O 1
ATOM 1870 N N . LYS A 1 166 ? 39.679 -10.928 -23.301 1.00 35.55 166 LYS A N 1
ATOM 1871 C CA . LYS A 1 166 ? 38.816 -10.752 -24.461 1.00 41.39 166 LYS A CA 1
ATOM 1872 C C . LYS A 1 166 ? 38.525 -12.058 -25.183 1.00 33.67 166 LYS A C 1
ATOM 1873 O O . LYS A 1 166 ? 37.740 -12.060 -26.137 1.00 37.89 166 LYS A O 1
ATOM 1892 N N . ASN A 1 167 ? 39.137 -13.156 -24.749 1.00 42.99 167 ASN A N 1
ATOM 1893 C CA . ASN A 1 167 ? 39.031 -14.421 -25.458 1.00 40.17 167 ASN A CA 1
ATOM 1894 C C . ASN A 1 167 ? 37.598 -14.923 -25.488 1.00 32.52 167 ASN A C 1
ATOM 1895 O O . ASN A 1 167 ? 36.868 -14.849 -24.496 1.00 39.55 167 ASN A O 1
ATOM 1906 N N . CYS A 1 168 ? 37.216 -15.468 -26.635 1.00 41.63 168 CYS A N 1
ATOM 1907 C CA . CYS A 1 168 ? 35.958 -16.174 -26.804 1.00 38.96 168 CYS A CA 1
ATOM 1908 C C . CYS A 1 168 ? 36.251 -17.450 -27.575 1.00 35.61 168 CYS A C 1
ATOM 1909 O O . CYS A 1 168 ? 36.883 -17.407 -28.636 1.00 40.63 168 CYS A O 1
ATOM 1917 N N . ASP A 1 169 ? 35.815 -18.580 -27.027 1.00 31.74 169 ASP A N 1
ATOM 1918 C CA . ASP A 1 169 ? 36.133 -19.885 -27.583 1.00 32.87 169 ASP A CA 1
ATOM 1919 C C . ASP A 1 169 ? 34.868 -20.727 -27.623 1.00 33.06 169 ASP A C 1
ATOM 1920 O O . ASP A 1 169 ? 33.957 -20.542 -26.815 1.00 28.75 169 ASP A O 1
ATOM 1929 N N . VAL A 1 170 ? 34.804 -21.643 -28.582 1.00 33.65 170 VAL A N 1
ATOM 1930 C CA . VAL A 1 170 ? 33.602 -22.428 -28.819 1.00 36.16 170 VAL A CA 1
ATOM 1931 C C . VAL A 1 170 ? 33.974 -23.902 -28.820 1.00 32.53 170 VAL A C 1
ATOM 1932 O O . VAL A 1 170 ? 34.928 -24.308 -29.487 1.00 31.49 170 VAL A O 1
ATOM 1945 N N . PHE A 1 171 ? 33.219 -24.693 -28.065 1.00 27.21 171 PHE A N 1
ATOM 1946 C CA . PHE A 1 171 ? 33.387 -26.131 -27.948 1.00 26.78 171 PHE A CA 1
ATOM 1947 C C . PHE A 1 171 ? 32.229 -26.809 -28.660 1.00 28.43 171 PHE A C 1
ATOM 1948 O O . PHE A 1 171 ? 31.063 -26.472 -28.412 1.00 30.98 171 PHE A O 1
ATOM 1965 N N . ASP A 1 172 ? 32.547 -27.746 -29.552 1.00 29.28 172 ASP A N 1
ATOM 1966 C CA . ASP A 1 172 ? 31.507 -28.509 -30.227 1.00 36.45 172 ASP A CA 1
ATOM 1967 C C . ASP A 1 172 ? 31.382 -29.861 -29.552 1.00 29.84 172 ASP A C 1
ATOM 1968 O O . ASP A 1 172 ? 32.321 -30.665 -29.635 1.00 40.10 172 ASP A O 1
ATOM 1977 N N . PRO A 1 173 ? 30.265 -30.175 -28.895 1.00 31.74 173 PRO A N 1
ATOM 1978 C CA . PRO A 1 173 ? 30.150 -31.499 -28.260 1.00 47.06 173 PRO A CA 1
ATOM 1979 C C . PRO A 1 173 ? 30.194 -32.655 -29.244 1.00 43.51 173 PRO A C 1
ATOM 1980 O O . PRO A 1 173 ? 30.492 -33.784 -28.835 1.00 53.07 173 PRO A O 1
ATOM 1991 N N . VAL A 1 174 ? 29.906 -32.419 -30.523 1.00 45.63 174 VAL A N 1
ATOM 1992 C CA . VAL A 1 174 ? 29.998 -33.486 -31.519 1.00 49.52 174 VAL A CA 1
ATOM 1993 C C . VAL A 1 174 ? 31.449 -33.922 -31.685 1.00 51.62 174 VAL A C 1
ATOM 1994 O O . VAL A 1 174 ? 31.789 -35.096 -31.503 1.00 58.70 174 VAL A O 1
ATOM 2007 N N . THR A 1 175 ? 32.324 -32.980 -32.036 1.00 46.53 175 THR A N 1
ATOM 2008 C CA . THR A 1 175 ? 33.735 -33.274 -32.243 1.00 51.16 175 THR A CA 1
ATOM 2009 C C . THR A 1 175 ? 34.548 -33.215 -30.961 1.00 46.43 175 THR A C 1
ATOM 2010 O O . THR A 1 175 ? 35.665 -33.739 -30.929 1.00 47.27 175 THR A O 1
ATOM 2021 N N . LYS A 1 176 ? 34.012 -32.602 -29.907 1.00 41.42 176 LYS A N 1
ATOM 2022 C CA . LYS A 1 176 ? 34.750 -32.378 -28.666 1.00 54.22 176 LYS A CA 1
ATOM 2023 C C . LYS A 1 176 ? 35.989 -31.517 -28.905 1.00 46.11 176 LYS A C 1
ATOM 2024 O O . LYS A 1 176 ? 36.995 -31.644 -28.205 1.00 38.11 176 LYS A O 1
ATOM 2043 N N . LEU A 1 177 ? 35.914 -30.619 -29.883 1.00 40.69 177 LEU A N 1
ATOM 2044 C CA . LEU A 1 177 ? 37.016 -29.728 -30.218 1.00 46.40 177 LEU A CA 1
ATOM 2045 C C . LEU A 1 177 ? 36.669 -28.276 -29.907 1.00 36.66 177 LEU A C 1
ATOM 2046 O O . LEU A 1 177 ? 35.509 -27.850 -30.011 1.00 34.99 177 LEU A O 1
ATOM 2062 N N . TRP A 1 178 ? 37.707 -27.528 -29.530 1.00 37.16 178 TRP A N 1
ATOM 2063 C CA . TRP A 1 178 ? 37.630 -26.096 -29.277 1.00 35.71 178 TRP A CA 1
ATOM 2064 C C . TRP A 1 178 ? 38.124 -25.326 -30.496 1.00 42.25 178 TRP A C 1
ATOM 2065 O O . TRP A 1 178 ? 39.089 -25.728 -31.148 1.00 47.05 178 TRP A O 1
ATOM 2086 N N . THR A 1 179 ? 37.465 -24.206 -30.779 1.00 42.27 179 THR A N 1
ATOM 2087 C CA . THR A 1 179 ? 37.842 -23.282 -31.841 1.00 49.39 179 THR A CA 1
ATOM 2088 C C . THR A 1 179 ? 37.778 -21.866 -31.289 1.00 51.15 179 THR A C 1
ATOM 2089 O O . THR A 1 179 ? 36.936 -21.559 -30.450 1.00 35.94 179 THR A O 1
ATOM 2100 N N . SER A 1 180 ? 38.657 -20.990 -31.762 1.00 59.41 180 SER A N 1
ATOM 2101 C CA . SER A 1 180 ? 38.590 -19.603 -31.322 1.00 55.01 180 SER A CA 1
ATOM 2102 C C . SER A 1 180 ? 37.541 -18.839 -32.126 1.00 39.84 180 SER A C 1
ATOM 2103 O O . SER A 1 180 ? 37.255 -19.161 -33.281 1.00 42.84 180 SER A O 1
ATOM 2111 N N . CYS A 1 181 ? 36.961 -17.828 -31.492 1.00 35.30 181 CYS A N 1
ATOM 2112 C CA . CYS A 1 181 ? 35.999 -16.913 -32.092 1.00 38.16 181 CYS A CA 1
ATOM 2113 C C . CYS A 1 181 ? 36.547 -15.495 -32.010 1.00 31.52 181 CYS A C 1
ATOM 2114 O O . CYS A 1 181 ? 37.603 -15.246 -31.427 1.00 40.03 181 CYS A O 1
ATOM 2122 N N . ALA A 1 182 ? 35.809 -14.555 -32.583 1.00 39.23 182 ALA A N 1
ATOM 2123 C CA . ALA A 1 182 ? 36.214 -13.164 -32.489 1.00 36.89 182 ALA A CA 1
ATOM 2124 C C . ALA A 1 182 ? 36.340 -12.762 -31.020 1.00 41.26 182 ALA A C 1
ATOM 2125 O O . ALA A 1 182 ? 35.528 -13.185 -30.185 1.00 35.31 182 ALA A O 1
ATOM 2132 N N . PRO A 1 183 ? 37.337 -11.961 -30.661 1.00 38.95 183 PRO A N 1
ATOM 2133 C CA . PRO A 1 183 ? 37.480 -11.548 -29.266 1.00 32.87 183 PRO A CA 1
ATOM 2134 C C . PRO A 1 183 ? 36.496 -10.447 -28.898 1.00 39.03 183 PRO A C 1
ATOM 2135 O O . PRO A 1 183 ? 35.887 -9.800 -29.753 1.00 35.02 183 PRO A O 1
ATOM 2146 N N . LEU A 1 184 ? 36.327 -10.273 -27.588 1.00 31.31 184 LEU A N 1
ATOM 2147 C CA . LEU A 1 184 ? 35.563 -9.149 -27.070 1.00 39.30 184 LEU A CA 1
ATOM 2148 C C . LEU A 1 184 ? 36.251 -7.837 -27.425 1.00 36.30 184 LEU A C 1
ATOM 2149 O O . LEU A 1 184 ? 37.470 -7.776 -27.590 1.00 38.21 184 LEU A O 1
ATOM 2165 N N . ASN A 1 185 ? 35.453 -6.774 -27.528 1.00 47.09 185 ASN A N 1
ATOM 2166 C CA . ASN A 1 185 ? 36.025 -5.439 -27.651 1.00 43.43 185 ASN A CA 1
ATOM 2167 C C . ASN A 1 185 ? 36.710 -5.017 -26.359 1.00 54.02 185 ASN A C 1
ATOM 2168 O O . ASN A 1 185 ? 37.739 -4.332 -26.391 1.00 42.25 185 ASN A O 1
ATOM 2179 N N . ILE A 1 186 ? 36.162 -5.426 -25.214 1.00 43.43 186 ILE A N 1
ATOM 2180 C CA . ILE A 1 186 ? 36.642 -5.001 -23.903 1.00 34.54 186 ILE A CA 1
ATOM 2181 C C . ILE A 1 186 ? 36.904 -6.227 -23.039 1.00 43.48 186 ILE A C 1
ATOM 2182 O O . ILE A 1 186 ? 36.068 -7.135 -22.970 1.00 36.79 186 ILE A O 1
ATOM 2198 N N . ARG A 1 187 ? 38.073 -6.250 -22.395 1.00 35.45 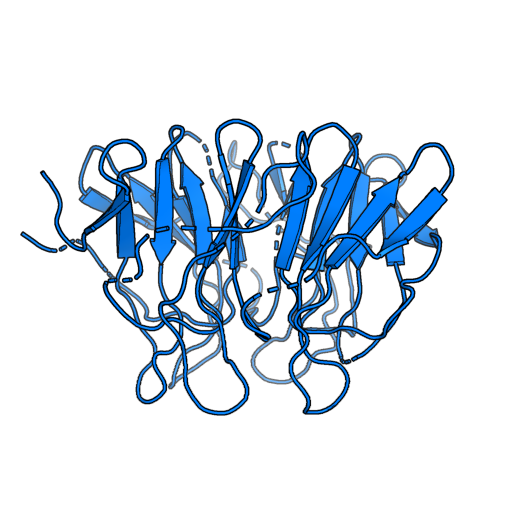187 ARG A N 1
ATOM 2199 C CA . ARG A 1 187 ? 38.399 -7.251 -21.388 1.00 45.34 187 ARG A CA 1
ATOM 2200 C C . ARG A 1 187 ? 37.319 -7.310 -20.317 1.00 46.13 187 ARG A C 1
ATOM 2201 O O . ARG A 1 187 ? 36.862 -6.280 -19.819 1.00 37.69 187 ARG A O 1
ATOM 2222 N N . ARG A 1 188 ? 36.939 -8.529 -19.940 1.00 31.35 188 ARG A N 1
ATOM 2223 C CA . ARG A 1 188 ? 35.837 -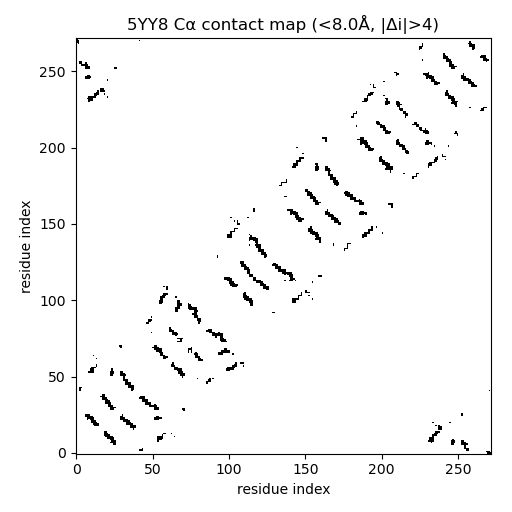8.742 -19.014 1.00 38.54 188 ARG A CA 1
ATOM 2224 C C . ARG A 1 188 ? 36.077 -10.006 -18.208 1.00 42.91 188 ARG A C 1
ATOM 2225 O O . ARG A 1 188 ? 36.575 -11.005 -18.734 1.00 40.11 188 ARG A O 1
ATOM 2246 N N . HIS A 1 189 ? 35.718 -9.947 -16.930 1.00 32.73 189 HIS A N 1
ATOM 2247 C CA . HIS A 1 189 ? 35.503 -11.134 -16.120 1.00 40.58 189 HIS A CA 1
ATOM 2248 C C . HIS A 1 189 ? 34.344 -10.850 -15.177 1.00 47.17 189 HIS A C 1
ATOM 2249 O O . HIS A 1 189 ? 34.004 -9.693 -14.919 1.00 37.76 189 HIS A O 1
ATOM 2263 N N . GLN A 1 190 ? 33.725 -11.925 -14.680 1.00 33.40 190 GLN A N 1
ATOM 2264 C CA . GLN A 1 190 ? 32.546 -11.817 -13.827 1.00 30.84 190 GLN A CA 1
ATOM 2265 C C . GLN A 1 190 ? 31.423 -11.083 -14.551 1.00 25.79 190 GLN A C 1
ATOM 2266 O O . GLN A 1 190 ? 30.695 -10.279 -13.968 1.00 27.42 190 GLN A O 1
ATOM 2280 N N . SER A 1 191 ? 31.288 -11.359 -15.842 1.00 29.43 191 SER A N 1
ATOM 2281 C CA . SER A 1 191 ? 30.190 -10.835 -16.633 1.00 30.75 191 SER A CA 1
ATOM 2282 C C . SER A 1 191 ? 29.010 -11.799 -16.604 1.00 34.38 191 SER A C 1
ATOM 2283 O O . SER A 1 191 ? 29.158 -12.995 -16.341 1.00 43.80 191 SER A O 1
ATOM 2291 N N . ALA A 1 192 ? 27.823 -11.265 -16.882 1.00 33.95 192 ALA A N 1
ATOM 2292 C CA . ALA A 1 192 ? 26.658 -12.110 -17.109 1.00 42.32 192 ALA A CA 1
ATOM 2293 C C . ALA A 1 192 ? 26.564 -12.431 -18.598 1.00 36.86 192 ALA A C 1
ATOM 2294 O O . ALA A 1 192 ? 26.704 -11.537 -19.428 1.00 36.28 192 ALA A O 1
ATOM 2301 N N . VAL A 1 193 ? 26.339 -13.699 -18.942 1.00 36.08 193 VAL A N 1
ATOM 2302 C CA . VAL A 1 193 ? 26.246 -14.108 -20.342 1.00 40.01 193 VAL A CA 1
ATOM 2303 C C . VAL A 1 193 ? 24.933 -14.849 -20.560 1.00 33.95 193 VAL A C 1
ATOM 2304 O O . VAL A 1 193 ? 24.483 -15.600 -19.688 1.00 31.51 193 VAL A O 1
ATOM 2317 N N . CYS A 1 194 ? 24.313 -14.630 -21.719 1.00 28.17 194 CYS A N 1
ATOM 2318 C CA . CYS A 1 194 ? 23.069 -15.327 -22.037 1.00 22.37 194 CYS A CA 1
ATOM 2319 C C . CYS A 1 194 ? 22.859 -15.327 -23.548 1.00 26.95 194 CYS A C 1
ATOM 2320 O O . CYS A 1 194 ? 23.553 -14.634 -24.289 1.00 30.93 194 CYS A O 1
ATOM 2328 N N . GLU A 1 195 ? 21.895 -16.131 -23.995 1.00 26.64 195 GLU A N 1
ATOM 2329 C CA . GLU A 1 195 ? 21.573 -16.269 -25.409 1.00 28.52 195 GLU A CA 1
ATOM 2330 C C . GLU A 1 195 ? 20.118 -15.888 -25.645 1.00 32.39 195 GLU A C 1
ATOM 2331 O O . GLU A 1 195 ? 19.236 -16.216 -24.842 1.00 31.52 195 GLU A O 1
ATOM 2343 N N . LEU A 1 196 ? 19.878 -15.166 -26.734 1.00 30.83 196 LEU A N 1
ATOM 2344 C CA . LEU A 1 196 ? 18.522 -14.820 -27.148 1.00 28.10 196 LEU A CA 1
ATOM 2345 C C . LEU A 1 196 ? 18.497 -14.568 -28.651 1.00 33.04 196 LEU A C 1
ATOM 2346 O O . LEU A 1 196 ? 19.329 -13.822 -29.177 1.00 34.61 196 LEU A O 1
ATOM 2362 N N . GLY A 1 197 ? 17.547 -15.202 -29.332 1.00 34.00 197 GLY A N 1
ATOM 2363 C CA . GLY A 1 197 ? 17.322 -14.962 -30.749 1.00 36.80 197 GLY A CA 1
ATOM 2364 C C . GLY A 1 197 ? 18.491 -15.292 -31.650 1.00 34.92 197 GLY A C 1
ATOM 2365 O O . GLY A 1 197 ? 18.595 -14.723 -32.739 1.00 35.91 197 GLY A O 1
ATOM 2369 N N . GLY A 1 198 ? 19.370 -16.199 -31.235 1.00 30.11 198 GLY A N 1
ATOM 2370 C CA . GLY A 1 198 ? 20.557 -16.523 -32.003 1.00 33.95 198 GLY A CA 1
ATOM 2371 C C . GLY A 1 198 ? 21.761 -15.651 -31.723 1.00 31.06 198 GLY A C 1
ATOM 2372 O O . GLY A 1 198 ? 22.781 -15.795 -32.409 1.00 28.80 198 GLY A O 1
ATOM 2376 N N . TYR A 1 199 ? 21.690 -14.767 -30.730 1.00 28.40 199 TYR A N 1
ATOM 2377 C CA . TYR A 1 199 ? 22.801 -13.893 -30.388 1.00 28.66 199 TYR A CA 1
ATOM 2378 C C . TYR A 1 199 ? 23.223 -14.133 -28.945 1.00 33.66 199 TYR A C 1
ATOM 2379 O O . TYR A 1 199 ? 22.403 -14.494 -28.095 1.00 34.80 199 TYR A O 1
ATOM 2397 N N . LEU A 1 200 ? 24.512 -13.946 -28.676 1.00 30.38 200 LEU A N 1
ATOM 2398 C CA . LEU A 1 200 ? 24.963 -13.944 -27.289 1.00 33.14 200 LEU A CA 1
ATOM 2399 C C . LEU A 1 200 ? 25.025 -12.519 -26.769 1.00 31.77 200 LEU A C 1
ATOM 2400 O O . LEU A 1 200 ? 25.251 -11.576 -27.524 1.00 31.47 200 LEU A O 1
ATOM 2416 N N . TYR A 1 201 ? 24.847 -12.377 -25.463 1.00 26.15 201 TYR A N 1
ATOM 2417 C CA . TYR A 1 201 ? 25.015 -11.107 -24.773 1.00 25.14 201 TYR A CA 1
ATOM 2418 C C . TYR A 1 201 ? 25.960 -11.328 -23.608 1.00 31.92 201 TYR A C 1
ATOM 2419 O O . TYR A 1 201 ? 25.737 -12.239 -22.799 1.00 31.70 201 TYR A O 1
ATOM 2437 N N . ILE A 1 202 ? 27.008 -10.508 -23.529 1.00 28.31 202 ILE A N 1
ATOM 2438 C CA . ILE A 1 202 ? 27.874 -10.438 -22.356 1.00 33.43 202 ILE A CA 1
ATOM 2439 C C . ILE A 1 202 ? 27.686 -9.065 -21.727 1.00 27.11 202 ILE A C 1
ATOM 2440 O O . ILE A 1 202 ? 27.719 -8.042 -22.425 1.00 30.23 202 ILE A O 1
ATOM 2456 N N . ILE A 1 203 ? 27.500 -9.045 -20.409 1.00 31.62 203 ILE A N 1
ATOM 2457 C CA . ILE A 1 203 ? 26.874 -7.934 -19.707 1.00 38.91 203 ILE A CA 1
ATOM 2458 C C . ILE A 1 203 ? 27.756 -7.548 -18.530 1.00 35.63 203 ILE A C 1
ATOM 2459 O O . ILE A 1 203 ? 27.976 -8.356 -17.614 1.00 28.07 203 ILE A O 1
ATOM 2475 N N . GLY A 1 204 ? 28.267 -6.320 -18.566 1.00 35.31 204 GLY A N 1
ATOM 2476 C CA . GLY A 1 204 ? 29.042 -5.787 -17.466 1.00 34.00 204 GLY A CA 1
ATOM 2477 C C . GLY A 1 204 ? 30.269 -6.618 -17.179 1.00 32.54 204 GLY A C 1
ATOM 2478 O O . GLY A 1 204 ? 30.953 -7.110 -18.083 1.00 29.09 204 GLY A O 1
ATOM 2482 N N . GLY A 1 205 ? 30.544 -6.785 -15.895 1.00 31.86 205 GLY A N 1
ATOM 2483 C CA . GLY A 1 205 ? 31.741 -7.433 -15.422 1.00 36.92 205 GLY A CA 1
ATOM 2484 C C . GLY A 1 205 ? 32.702 -6.442 -14.799 1.00 41.81 205 GLY A C 1
ATOM 2485 O O . GLY A 1 205 ? 32.347 -5.312 -14.454 1.00 35.17 205 GLY A O 1
ATOM 2489 N N . ALA A 1 206 ? 33.947 -6.884 -14.658 1.00 42.83 206 ALA A N 1
ATOM 2490 C CA . ALA A 1 206 ? 35.038 -6.033 -14.213 1.00 40.64 206 ALA A CA 1
ATOM 2491 C C . ALA A 1 206 ? 36.176 -6.140 -15.216 1.00 56.26 206 ALA A C 1
ATOM 2492 O O . ALA A 1 206 ? 36.501 -7.237 -15.685 1.00 49.25 206 ALA A O 1
ATOM 2499 N N . GLU A 1 207 ? 36.766 -4.994 -15.560 1.00 53.52 207 GLU A N 1
ATOM 2500 C CA . GLU A 1 207 ? 37.908 -4.977 -16.471 1.00 59.64 207 GLU A CA 1
ATOM 2501 C C . GLU A 1 207 ? 39.196 -5.284 -15.714 1.00 62.34 207 GLU A C 1
ATOM 2502 O O . GLU A 1 207 ? 39.860 -6.292 -15.978 1.00 72.53 207 GLU A O 1
ATOM 2514 N N . SER A 1 208 ? 39.559 -4.419 -14.759 1.00 49.15 208 SER A N 1
ATOM 2515 C CA . SER A 1 208 ? 40.602 -4.715 -13.790 1.00 49.47 208 SER A CA 1
ATOM 2516 C C . SER A 1 208 ? 39.912 -4.775 -12.441 1.00 72.06 208 SER A C 1
ATOM 2517 O O . SER A 1 208 ? 39.292 -5.798 -12.103 1.00 73.47 208 SER A O 1
ATOM 2525 N N . TRP A 1 209 ? 39.980 -3.717 -11.625 1.00 61.28 209 TRP A N 1
ATOM 2526 C CA . TRP A 1 209 ? 39.106 -3.589 -10.467 1.00 61.60 209 TRP A CA 1
ATOM 2527 C C . TRP A 1 209 ? 37.857 -2.779 -10.776 1.00 56.46 209 TRP A C 1
ATOM 2528 O O . TRP A 1 209 ? 36.928 -2.762 -9.962 1.00 56.74 209 TRP A O 1
ATOM 2549 N N . ASN A 1 210 ? 37.810 -2.122 -11.930 1.00 42.55 210 ASN A N 1
ATOM 2550 C CA . ASN A 1 210 ? 36.702 -1.242 -12.268 1.00 45.42 210 ASN A CA 1
ATOM 2551 C C . ASN A 1 210 ? 35.524 -2.045 -12.796 1.00 46.26 210 ASN A C 1
ATOM 2552 O O . ASN A 1 210 ? 35.686 -2.918 -13.656 1.00 47.33 210 ASN A O 1
ATOM 2563 N N . CYS A 1 211 ? 34.336 -1.731 -12.295 1.00 31.44 211 CYS A N 1
ATOM 2564 C CA . CYS A 1 211 ? 33.122 -2.377 -12.763 1.00 40.37 211 CYS A CA 1
ATOM 2565 C C . CYS A 1 211 ? 32.622 -1.708 -14.040 1.00 39.97 211 CYS A C 1
ATOM 2566 O O . CYS A 1 211 ? 32.747 -0.493 -14.217 1.00 39.27 211 CYS A O 1
ATOM 2574 N N . LEU A 1 212 ? 32.055 -2.514 -14.932 1.00 35.84 212 LEU A N 1
ATOM 2575 C CA . LEU A 1 212 ? 31.631 -2.069 -16.250 1.00 30.00 212 LEU A CA 1
ATOM 2576 C C . LEU A 1 212 ? 30.113 -2.022 -16.348 1.00 33.98 212 LEU A C 1
ATOM 2577 O O . LEU A 1 212 ? 29.421 -2.877 -15.794 1.00 32.11 212 LEU A O 1
ATOM 2593 N N . ASN A 1 213 ? 29.597 -1.043 -17.085 1.00 41.30 213 ASN A N 1
ATOM 2594 C CA . ASN A 1 213 ? 28.185 -1.022 -17.444 1.00 38.68 213 ASN A CA 1
ATOM 2595 C C . ASN A 1 213 ? 27.939 -1.372 -18.905 1.00 28.97 213 ASN A C 1
ATOM 2596 O O . ASN A 1 213 ? 26.779 -1.413 -19.329 1.00 42.88 213 ASN A O 1
ATOM 2607 N N . THR A 1 214 ? 28.991 -1.642 -19.675 1.00 27.83 214 THR A N 1
ATOM 2608 C CA . THR A 1 214 ? 28.874 -1.877 -21.105 1.00 34.01 214 THR A CA 1
ATOM 2609 C C . THR A 1 214 ? 28.501 -3.326 -21.402 1.00 36.49 214 THR A C 1
ATOM 2610 O O . THR A 1 214 ? 28.782 -4.247 -20.631 1.00 38.10 214 THR A O 1
ATOM 2621 N N . VAL A 1 215 ? 27.902 -3.512 -22.570 1.00 39.45 215 VAL A N 1
ATOM 2622 C CA . VAL A 1 215 ? 27.337 -4.780 -23.004 1.00 32.88 215 VAL A CA 1
ATOM 2623 C C . VAL A 1 215 ? 27.768 -5.024 -24.445 1.00 41.94 215 VAL A C 1
ATOM 2624 O O . VAL A 1 215 ? 27.832 -4.085 -25.245 1.00 32.67 215 VAL A O 1
ATOM 2637 N N . GLU A 1 216 ? 28.059 -6.284 -24.777 1.00 30.81 216 GLU A N 1
ATOM 2638 C CA . GLU A 1 216 ? 28.425 -6.664 -26.137 1.00 29.49 216 GLU A CA 1
ATOM 2639 C C . GLU A 1 216 ? 27.548 -7.821 -26.603 1.00 41.62 216 GLU A C 1
ATOM 2640 O O . GLU A 1 216 ? 27.180 -8.697 -25.809 1.00 30.64 216 GLU A O 1
ATOM 2652 N N . ARG A 1 217 ? 27.213 -7.802 -27.897 1.00 29.69 217 ARG A N 1
ATOM 2653 C CA . ARG A 1 217 ? 26.376 -8.806 -28.543 1.00 32.79 217 ARG A CA 1
ATOM 2654 C C . ARG A 1 217 ? 27.201 -9.553 -29.580 1.00 34.74 217 ARG A C 1
ATOM 2655 O O . ARG A 1 217 ? 27.878 -8.927 -30.400 1.00 40.51 217 ARG A O 1
ATOM 2676 N N . TYR A 1 218 ? 27.141 -10.882 -29.542 1.00 29.10 218 TYR A N 1
ATOM 2677 C CA . TYR A 1 218 ? 27.850 -11.733 -30.489 1.00 25.57 218 TYR A CA 1
ATOM 2678 C C . TYR A 1 218 ? 26.895 -12.255 -31.547 1.00 39.54 218 TYR A C 1
ATOM 2679 O O . TYR A 1 218 ? 25.842 -12.827 -31.222 1.00 31.09 218 TYR A O 1
ATOM 2697 N N . ASN A 1 219 ? 27.287 -12.055 -32.808 1.00 32.81 219 ASN A N 1
ATOM 2698 C CA . ASN A 1 219 ? 26.600 -12.578 -33.977 1.00 31.83 219 ASN A CA 1
ATOM 2699 C C . ASN A 1 219 ? 27.450 -13.707 -34.541 1.00 35.06 219 ASN A C 1
ATOM 2700 O O . ASN A 1 219 ? 28.565 -13.450 -35.040 1.00 37.03 219 ASN A O 1
ATOM 2711 N N . PRO A 1 220 ? 26.996 -14.962 -34.446 1.00 34.54 220 PRO A N 1
ATOM 2712 C CA . PRO A 1 220 ? 27.795 -16.072 -34.983 1.00 37.38 220 PRO A CA 1
ATOM 2713 C C . PRO A 1 220 ? 27.756 -16.153 -36.493 1.00 43.29 220 PRO A C 1
ATOM 2714 O O . PRO A 1 220 ? 28.605 -16.833 -37.081 1.00 44.48 220 PRO A O 1
ATOM 2725 N N . GLU A 1 221 ? 26.799 -15.482 -37.134 1.00 38.40 221 GLU A N 1
ATOM 2726 C CA . GLU A 1 221 ? 26.669 -15.537 -38.580 1.00 46.18 221 GLU A CA 1
ATOM 2727 C C . GLU A 1 221 ? 27.681 -14.653 -39.291 1.00 44.77 221 GLU A C 1
ATOM 2728 O O . GLU A 1 221 ? 27.959 -14.885 -40.470 1.00 46.81 221 GLU A O 1
ATOM 2740 N N . ASN A 1 222 ? 28.245 -13.654 -38.610 1.00 35.32 222 ASN A N 1
ATOM 2741 C CA . ASN A 1 222 ? 29.397 -12.942 -39.146 1.00 41.76 222 ASN A CA 1
ATOM 2742 C C . ASN A 1 222 ? 30.547 -12.904 -38.148 1.00 47.12 222 ASN A C 1
ATOM 2743 O O . ASN A 1 222 ? 31.542 -12.208 -38.390 1.00 38.68 222 ASN A O 1
ATOM 2754 N N . ASN A 1 223 ? 30.435 -13.646 -37.046 1.00 36.47 223 ASN A N 1
ATOM 2755 C CA . ASN A 1 223 ? 31.500 -13.790 -36.058 1.00 33.87 223 ASN A CA 1
ATOM 2756 C C . ASN A 1 223 ? 31.975 -12.432 -35.556 1.00 42.52 223 ASN A C 1
ATOM 2757 O O . ASN A 1 223 ? 33.168 -12.122 -35.571 1.00 34.32 223 ASN A O 1
ATOM 2768 N N . THR A 1 224 ? 31.035 -11.615 -35.080 1.00 31.14 224 THR A N 1
ATOM 2769 C CA . THR A 1 224 ? 31.413 -10.315 -34.532 1.00 36.08 224 THR A CA 1
ATOM 2770 C C . THR A 1 224 ? 30.838 -10.100 -33.139 1.00 39.69 224 THR A C 1
ATOM 2771 O O . THR A 1 224 ? 29.756 -10.589 -32.813 1.00 33.63 224 THR A O 1
ATOM 2782 N N . TRP A 1 225 ? 31.578 -9.343 -32.328 1.00 29.37 225 TRP A N 1
ATOM 2783 C CA . TRP A 1 225 ? 31.084 -8.760 -31.084 1.00 41.49 225 TRP A CA 1
ATOM 2784 C C . TRP A 1 225 ? 30.885 -7.262 -31.291 1.00 41.34 225 TRP A C 1
ATOM 2785 O O . TRP A 1 225 ? 31.800 -6.571 -31.747 1.00 34.48 225 TRP A O 1
ATOM 2806 N N . THR A 1 226 ? 29.702 -6.762 -30.934 1.00 34.80 226 THR A N 1
ATOM 2807 C CA . THR A 1 226 ? 29.338 -5.358 -31.103 1.00 43.59 226 THR A CA 1
ATOM 2808 C C . THR A 1 226 ? 28.886 -4.782 -29.767 1.00 47.55 226 THR A C 1
ATOM 2809 O O . THR A 1 226 ? 28.002 -5.344 -29.113 1.00 34.80 226 THR A O 1
ATOM 2820 N N . LEU A 1 227 ? 29.486 -3.666 -29.362 1.00 35.24 227 LEU A N 1
ATOM 2821 C CA . LEU A 1 227 ? 28.988 -2.942 -28.197 1.00 40.19 227 LEU A CA 1
ATOM 2822 C C . LEU A 1 227 ? 27.596 -2.394 -28.486 1.00 32.90 227 LEU A C 1
ATOM 2823 O O . LEU A 1 227 ? 27.355 -1.819 -29.547 1.00 37.78 227 LEU A O 1
ATOM 2839 N N . ILE A 1 228 ? 26.676 -2.578 -27.539 1.00 38.78 228 ILE A N 1
ATOM 2840 C CA . ILE A 1 228 ? 25.312 -2.078 -27.688 1.00 40.68 228 ILE A CA 1
ATOM 2841 C C . ILE A 1 228 ? 25.032 -1.087 -26.564 1.00 26.89 228 ILE A C 1
ATOM 2842 O O . ILE A 1 228 ? 25.961 -0.579 -25.927 1.00 38.10 228 ILE A O 1
ATOM 2858 N N . ALA A 1 229 ? 23.765 -0.788 -26.323 1.00 34.72 229 ALA A N 1
ATOM 2859 C CA . ALA A 1 229 ? 23.415 0.168 -25.279 1.00 34.25 229 ALA A CA 1
ATOM 2860 C C . ALA A 1 229 ? 23.970 -0.289 -23.931 1.00 38.73 229 ALA A C 1
ATOM 2861 O O . ALA A 1 229 ? 23.807 -1.462 -23.563 1.00 36.10 229 ALA A O 1
ATOM 2868 N N . PRO A 1 230 ? 24.628 0.585 -23.174 1.00 38.24 230 PRO A N 1
ATOM 2869 C CA . PRO A 1 230 ? 25.129 0.190 -21.855 1.00 40.23 230 PRO A CA 1
ATOM 2870 C C . PRO A 1 230 ? 24.039 0.207 -20.796 1.00 32.33 230 PRO A C 1
ATOM 2871 O O . PRO A 1 230 ? 23.014 0.880 -20.915 1.00 35.80 230 PRO A O 1
ATOM 2899 N N . ASN A 1 232 ? 22.464 1.041 -17.036 1.00 42.54 232 ASN A N 1
ATOM 2900 C CA . ASN A 1 232 ? 22.499 2.217 -16.175 1.00 51.12 232 ASN A CA 1
ATOM 2901 C C . ASN A 1 232 ? 23.510 2.053 -15.047 1.00 40.24 232 ASN A C 1
ATOM 2902 O O . ASN A 1 232 ? 24.184 3.019 -14.671 1.00 42.94 232 ASN A O 1
ATOM 2913 N N . VAL A 1 233 ? 23.636 0.848 -14.493 1.00 31.98 233 VAL A N 1
ATOM 2914 C CA . VAL A 1 233 ? 24.478 0.608 -13.325 1.00 44.20 233 VAL A CA 1
ATOM 2915 C C . VAL A 1 233 ? 25.604 -0.344 -13.715 1.00 42.90 233 VAL A C 1
ATOM 2916 O O . VAL A 1 233 ? 25.352 -1.462 -14.181 1.00 32.70 233 VAL A O 1
ATOM 2929 N N . ALA A 1 234 ? 26.841 0.089 -13.495 1.00 31.13 234 ALA A N 1
ATOM 2930 C CA . ALA A 1 234 ? 27.992 -0.771 -13.718 1.00 27.49 234 ALA A CA 1
ATOM 2931 C C . ALA A 1 234 ? 28.030 -1.842 -12.646 1.00 38.62 234 ALA A C 1
ATOM 2932 O O . ALA A 1 234 ? 27.870 -1.547 -11.459 1.00 36.05 234 ALA A O 1
ATOM 2939 N N . ARG A 1 235 ? 28.226 -3.090 -13.055 1.00 36.26 235 ARG A N 1
ATOM 2940 C CA . ARG A 1 235 ? 28.133 -4.167 -12.083 1.00 42.19 235 ARG A CA 1
ATOM 2941 C C . ARG A 1 235 ? 28.998 -5.349 -12.485 1.00 38.98 235 ARG A C 1
ATOM 2942 O O . ARG A 1 235 ? 28.972 -5.812 -13.630 1.00 42.29 235 ARG A O 1
ATOM 2963 N N . ARG A 1 236 ? 29.780 -5.798 -11.522 1.00 36.96 236 ARG A N 1
ATOM 2964 C CA . ARG A 1 236 ? 30.516 -7.045 -11.570 1.00 35.68 236 ARG A CA 1
ATOM 2965 C C . ARG A 1 236 ? 29.681 -8.106 -10.865 1.00 29.88 236 ARG A C 1
ATOM 2966 O O . ARG A 1 236 ? 28.987 -7.805 -9.890 1.00 31.21 236 ARG A O 1
ATOM 2987 N N . GLY A 1 237 ? 29.727 -9.336 -11.369 1.00 31.14 237 GLY A N 1
ATOM 2988 C CA . GLY A 1 237 ? 29.048 -10.437 -10.702 1.00 33.82 237 GLY A CA 1
ATOM 2989 C C . GLY A 1 237 ? 27.535 -10.385 -10.733 1.00 29.18 237 GLY A C 1
ATOM 2990 O O . GLY A 1 237 ? 26.881 -10.957 -9.853 1.00 33.93 237 GLY A O 1
ATOM 2994 N N . ALA A 1 238 ? 26.950 -9.734 -11.729 1.00 25.94 238 ALA A N 1
ATOM 2995 C CA . ALA A 1 238 ? 25.506 -9.762 -11.839 1.00 32.92 238 ALA A CA 1
ATOM 2996 C C . ALA A 1 238 ? 25.063 -11.111 -12.394 1.00 30.53 238 ALA A C 1
ATOM 2997 O O . ALA A 1 238 ? 25.869 -11.909 -12.878 1.00 29.90 238 ALA A O 1
ATOM 3004 N N . GLY A 1 239 ? 23.767 -11.380 -12.274 1.00 34.51 239 GLY A N 1
ATOM 3005 C CA . GLY A 1 239 ? 23.198 -12.537 -12.943 1.00 35.12 239 GLY A CA 1
ATOM 3006 C C . GLY A 1 239 ? 22.212 -12.110 -14.009 1.00 32.82 239 GLY A C 1
ATOM 3007 O O . GLY A 1 239 ? 21.753 -10.971 -13.991 1.00 29.94 239 GLY A O 1
ATOM 3011 N N . VAL A 1 240 ? 21.870 -12.980 -14.950 1.00 28.59 240 VAL A N 1
ATOM 3012 C CA . VAL A 1 240 ? 20.967 -12.582 -16.021 1.00 21.09 240 VAL A CA 1
ATOM 3013 C C . VAL A 1 240 ? 20.037 -13.735 -16.346 1.00 26.44 240 VAL A C 1
ATOM 3014 O O . VAL A 1 240 ? 20.456 -14.894 -16.402 1.00 28.68 240 VAL A O 1
ATOM 3027 N N . ALA A 1 241 ? 18.776 -13.407 -16.578 1.00 33.24 241 ALA A N 1
ATOM 3028 C CA . ALA A 1 241 ? 17.792 -14.390 -16.987 1.00 32.51 241 ALA A CA 1
ATOM 3029 C C . ALA A 1 241 ? 17.035 -13.856 -18.188 1.00 31.99 241 ALA A C 1
ATOM 3030 O O . ALA A 1 241 ? 16.782 -12.653 -18.293 1.00 32.45 241 ALA A O 1
ATOM 3037 N N . VAL A 1 242 ? 16.697 -14.753 -19.106 1.00 27.83 242 VAL A N 1
ATOM 3038 C CA . VAL A 1 242 ? 15.955 -14.401 -20.308 1.00 30.17 242 VAL A CA 1
ATOM 3039 C C . VAL A 1 242 ? 14.490 -14.708 -20.049 1.00 28.45 242 VAL A C 1
ATOM 3040 O O . VAL A 1 242 ? 14.149 -15.803 -19.585 1.00 32.02 242 VAL A O 1
ATOM 3053 N N . LEU A 1 243 ? 13.628 -13.733 -20.312 1.00 27.89 243 LEU A N 1
ATOM 3054 C CA . LEU A 1 243 ? 12.203 -13.881 -20.039 1.00 38.21 243 LEU A CA 1
ATOM 3055 C C . LEU A 1 243 ? 11.426 -13.073 -21.062 1.00 25.11 243 LEU A C 1
ATOM 3056 O O . LEU A 1 243 ? 11.620 -11.859 -21.177 1.00 29.74 243 LEU A O 1
ATOM 3072 N N . ASN A 1 244 ? 10.554 -13.748 -21.803 1.00 31.20 244 ASN A N 1
ATOM 3073 C CA . ASN A 1 244 ? 9.665 -13.095 -22.760 1.00 31.91 244 ASN A CA 1
ATOM 3074 C C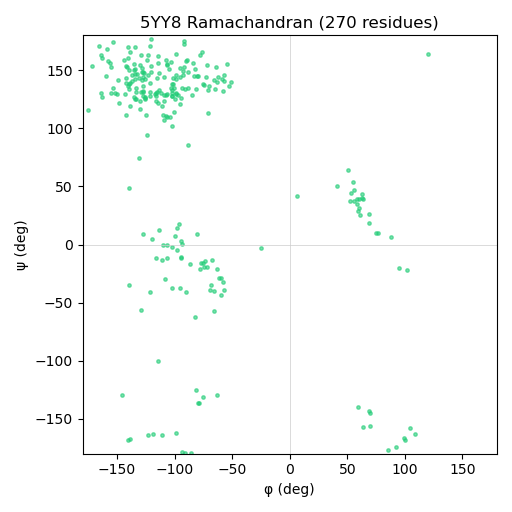 . ASN A 1 244 ? 10.451 -12.215 -23.733 1.00 31.03 244 ASN A C 1
ATOM 3075 O O . ASN A 1 244 ? 10.074 -11.079 -24.027 1.00 35.01 244 ASN A O 1
ATOM 3086 N N . GLY A 1 245 ? 11.564 -12.750 -24.236 1.00 28.50 245 GLY A N 1
ATOM 3087 C CA . GLY A 1 245 ? 12.345 -12.015 -25.213 1.00 39.33 245 GLY A CA 1
ATOM 3088 C C . GLY A 1 245 ? 13.048 -10.796 -24.663 1.00 33.35 245 GLY A C 1
ATOM 3089 O O . GLY A 1 245 ? 13.456 -9.924 -25.432 1.00 27.07 245 GLY A O 1
ATOM 3093 N N . LYS A 1 246 ? 13.208 -10.712 -23.349 1.00 29.46 246 LYS A N 1
ATOM 3094 C CA . LYS A 1 246 ? 13.894 -9.597 -22.719 1.00 29.53 246 LYS A CA 1
ATOM 3095 C C . LYS A 1 246 ? 14.939 -10.139 -21.755 1.00 35.02 246 LYS A C 1
ATOM 3096 O O . LYS A 1 246 ? 14.826 -11.266 -21.259 1.00 29.98 246 LYS A O 1
ATOM 3115 N N . LEU A 1 247 ? 15.972 -9.341 -21.504 1.00 28.52 247 LEU A N 1
ATOM 3116 C CA . LEU A 1 247 ? 17.031 -9.741 -20.587 1.00 25.88 247 LEU A CA 1
ATOM 3117 C C . LEU A 1 247 ? 16.834 -9.029 -19.256 1.00 23.07 247 LEU A C 1
ATOM 3118 O O . LEU A 1 247 ? 16.713 -7.805 -19.224 1.00 33.80 247 LEU A O 1
ATOM 3134 N N . PHE A 1 248 ? 16.810 -9.784 -18.160 1.00 25.92 248 PHE A N 1
ATOM 3135 C CA . PHE A 1 248 ? 16.742 -9.211 -16.819 1.00 32.30 248 PHE A CA 1
ATOM 3136 C C . PHE A 1 248 ? 18.077 -9.450 -16.127 1.00 29.12 248 PHE A C 1
ATOM 3137 O O . PHE A 1 248 ? 18.432 -10.597 -15.826 1.00 30.60 248 PHE A O 1
ATOM 3154 N N . VAL A 1 249 ? 18.818 -8.367 -15.900 1.00 26.40 249 VAL A N 1
ATOM 3155 C CA . VAL A 1 249 ? 20.108 -8.397 -15.227 1.00 26.36 249 VAL A CA 1
ATOM 3156 C C . VAL A 1 249 ? 19.887 -7.975 -13.784 1.00 28.92 249 VAL A C 1
ATOM 3157 O O . VAL A 1 249 ? 19.347 -6.892 -13.525 1.00 34.07 249 VAL A O 1
ATOM 3170 N N . CYS A 1 250 ? 20.327 -8.811 -12.848 1.00 31.46 250 CYS A N 1
ATOM 3171 C CA . CYS A 1 250 ? 19.954 -8.698 -11.444 1.00 29.99 250 CYS A CA 1
ATOM 3172 C C . CYS A 1 250 ? 21.188 -8.644 -10.558 1.00 28.77 250 CYS A C 1
ATOM 3173 O O . CYS A 1 250 ? 22.041 -9.541 -10.603 1.00 30.75 250 CYS A O 1
ATOM 3181 N N . GLY A 1 251 ? 21.264 -7.593 -9.743 1.00 32.85 251 GLY A N 1
ATOM 3182 C CA . GLY A 1 251 ? 22.233 -7.528 -8.673 1.00 25.96 251 GLY A CA 1
ATOM 3183 C C . GLY A 1 251 ? 23.663 -7.372 -9.156 1.00 27.36 251 GLY A C 1
ATOM 3184 O O . GLY A 1 251 ? 23.954 -6.719 -10.165 1.00 30.30 251 GLY A O 1
ATOM 3188 N N . GLY A 1 252 ? 24.567 -7.992 -8.414 1.00 31.05 252 GLY A N 1
ATOM 3189 C CA . GLY A 1 252 ? 25.983 -7.834 -8.628 1.00 28.75 252 GLY A CA 1
ATOM 3190 C C . GLY A 1 252 ? 26.636 -6.938 -7.590 1.00 26.31 252 GLY A C 1
ATOM 3191 O O . GLY A 1 252 ? 26.145 -6.742 -6.477 1.00 27.77 252 GLY A O 1
ATOM 3195 N N . PHE A 1 253 ? 27.786 -6.394 -7.985 1.00 28.56 253 PHE A N 1
ATOM 3196 C CA . PHE A 1 253 ? 28.641 -5.559 -7.153 1.00 32.27 253 PHE A CA 1
ATOM 3197 C C . PHE A 1 253 ? 29.046 -4.340 -7.974 1.00 31.71 253 PHE A C 1
ATOM 3198 O O . PHE A 1 253 ? 29.572 -4.492 -9.080 1.00 33.29 253 PHE A O 1
ATOM 3215 N N . ASP A 1 254 ? 28.789 -3.135 -7.454 1.00 28.14 254 ASP A N 1
ATOM 3216 C CA . ASP A 1 25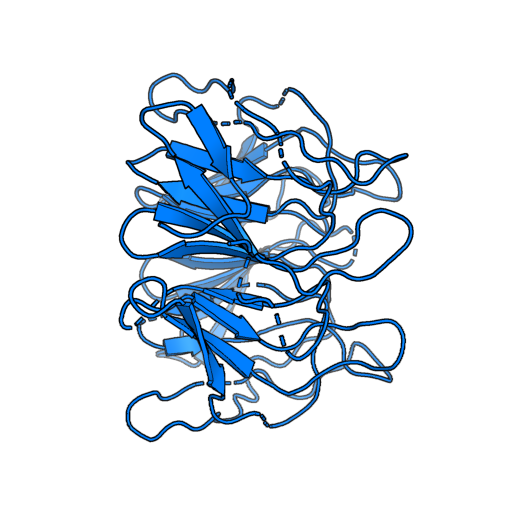4 ? 28.983 -1.911 -8.226 1.00 32.42 254 ASP A CA 1
ATOM 3217 C C . ASP A 1 254 ? 30.324 -1.239 -7.959 1.00 29.38 254 ASP A C 1
ATOM 3218 O O . ASP A 1 254 ? 30.497 -0.066 -8.305 1.00 30.12 254 ASP A O 1
ATOM 3227 N N . GLY A 1 255 ? 31.278 -1.961 -7.379 1.00 36.10 255 GLY A N 1
ATOM 3228 C CA . GLY A 1 255 ? 32.497 -1.381 -6.868 1.00 29.81 255 GLY A CA 1
ATOM 3229 C C . GLY A 1 255 ? 32.464 -1.037 -5.389 1.00 39.48 255 GLY A C 1
ATOM 3230 O O . GLY A 1 255 ? 33.531 -0.926 -4.770 1.00 32.27 255 GLY A O 1
ATOM 3234 N N . SER A 1 256 ? 31.276 -0.890 -4.800 1.00 32.56 256 SER A N 1
ATOM 3235 C CA . SER A 1 256 ? 31.162 -0.488 -3.402 1.00 30.62 256 SER A CA 1
ATOM 3236 C C . SER A 1 256 ? 30.247 -1.417 -2.609 1.00 32.56 256 SER A C 1
ATOM 3237 O O . SER A 1 256 ? 30.673 -1.992 -1.600 1.00 31.62 256 SER A O 1
ATOM 3245 N N . HIS A 1 257 ? 29.000 -1.566 -3.062 1.00 27.25 257 HIS A N 1
ATOM 3246 C CA . HIS A 1 257 ? 27.993 -2.411 -2.431 1.00 29.13 257 HIS A CA 1
ATOM 3247 C C . HIS A 1 257 ? 27.719 -3.663 -3.251 1.00 31.39 257 HIS A C 1
ATOM 3248 O O . HIS A 1 257 ? 27.962 -3.710 -4.459 1.00 33.28 257 HIS A O 1
ATOM 3262 N N . ALA A 1 258 ? 27.175 -4.672 -2.577 1.00 33.25 258 ALA A N 1
ATOM 3263 C CA . ALA A 1 258 ? 26.323 -5.637 -3.256 1.00 33.33 258 ALA A CA 1
ATOM 3264 C C . ALA A 1 258 ? 24.986 -4.958 -3.502 1.00 28.36 258 ALA A C 1
ATOM 3265 O O . ALA A 1 258 ? 24.484 -4.234 -2.634 1.00 34.20 258 ALA A O 1
ATOM 3272 N N . ILE A 1 259 ? 24.413 -5.165 -4.686 1.00 33.23 259 ILE A N 1
ATOM 3273 C CA . ILE A 1 259 ? 23.265 -4.359 -5.070 1.00 30.93 259 ILE A CA 1
ATOM 3274 C C . ILE A 1 259 ? 22.063 -5.253 -5.321 1.00 33.22 259 ILE A C 1
ATOM 3275 O O . ILE A 1 259 ? 22.189 -6.439 -5.637 1.00 27.36 259 ILE A O 1
ATOM 3291 N N . SER A 1 260 ? 20.884 -4.668 -5.128 1.00 34.44 260 SER A N 1
ATOM 3292 C CA . SER A 1 260 ? 19.608 -5.301 -5.422 1.00 33.75 260 SER A CA 1
ATOM 3293 C C . SER A 1 260 ? 19.008 -4.794 -6.723 1.00 28.96 260 SER A C 1
ATOM 3294 O O . SER A 1 260 ? 17.939 -5.258 -7.125 1.00 34.51 260 SER A O 1
ATOM 3302 N N . CYS A 1 261 ? 19.669 -3.838 -7.374 1.00 33.45 261 CYS A N 1
ATOM 3303 C CA . CYS A 1 261 ? 19.157 -3.230 -8.595 1.00 33.69 261 CYS A CA 1
ATOM 3304 C C . CYS A 1 261 ? 18.938 -4.270 -9.688 1.00 31.86 261 CYS A C 1
ATOM 3305 O O . CYS A 1 261 ? 19.727 -5.204 -9.847 1.00 31.87 261 CYS A O 1
ATOM 3313 N N . VAL A 1 262 ? 17.865 -4.086 -10.457 1.00 28.69 262 VAL A N 1
ATOM 3314 C CA . VAL A 1 262 ? 17.532 -4.947 -11.588 1.00 31.78 262 VAL A CA 1
ATOM 3315 C C . VAL A 1 262 ? 17.273 -4.061 -12.796 1.00 25.72 262 VAL A C 1
ATOM 3316 O O . VAL A 1 262 ? 16.510 -3.093 -12.704 1.00 37.35 262 VAL A O 1
ATOM 3329 N N . GLU A 1 263 ? 17.892 -4.399 -13.927 1.00 31.15 263 GLU A N 1
ATOM 3330 C CA . GLU A 1 263 ? 17.687 -3.691 -15.187 1.00 29.01 263 GLU A CA 1
ATOM 3331 C C . GLU A 1 263 ? 17.218 -4.658 -16.264 1.00 40.33 263 GLU A C 1
ATOM 3332 O O . GLU A 1 263 ? 17.739 -5.770 -16.374 1.00 36.25 263 GLU A O 1
ATOM 3361 N N . TYR A 1 265 ? 16.677 -5.265 -20.437 1.00 33.72 265 TYR A N 1
ATOM 3362 C CA . TYR A 1 265 ? 17.051 -4.892 -21.793 1.00 37.58 265 TYR A CA 1
ATOM 3363 C C . TYR A 1 265 ? 16.001 -5.407 -22.761 1.00 38.45 265 TYR A C 1
ATOM 3364 O O . TYR A 1 265 ? 15.640 -6.593 -22.711 1.00 37.29 265 TYR A O 1
ATOM 3382 N N . ASP A 1 266 ? 15.533 -4.514 -23.642 1.00 38.27 266 ASP A N 1
ATOM 3383 C CA . ASP A 1 266 ? 14.580 -4.868 -24.691 1.00 37.33 266 ASP A CA 1
ATOM 3384 C C . ASP A 1 266 ? 15.276 -4.826 -26.047 1.00 35.99 266 ASP A C 1
ATOM 3385 O O . ASP A 1 266 ? 15.563 -3.731 -26.554 1.00 36.54 266 ASP A O 1
ATOM 3394 N N . PRO A 1 267 ? 15.559 -5.965 -26.678 1.00 33.64 267 PRO A N 1
ATOM 3395 C CA . PRO A 1 267 ? 16.301 -5.923 -27.951 1.00 48.04 267 PRO A CA 1
ATOM 3396 C C . PRO A 1 267 ? 15.609 -5.129 -29.050 1.00 41.02 267 PRO A C 1
ATOM 3397 O O . PRO A 1 267 ? 16.296 -4.558 -29.906 1.00 37.11 267 PRO A O 1
ATOM 3408 N N . THR A 1 268 ? 14.274 -5.058 -29.052 1.00 46.88 268 THR A N 1
ATOM 3409 C CA . THR A 1 268 ? 13.582 -4.360 -30.131 1.00 46.82 268 THR A CA 1
ATOM 3410 C C . THR A 1 268 ? 13.754 -2.849 -30.045 1.00 58.34 268 THR A C 1
ATOM 3411 O O . THR A 1 268 ? 13.550 -2.159 -31.050 1.00 53.17 268 THR A O 1
ATOM 3422 N N . ARG A 1 269 ? 14.123 -2.322 -28.878 1.00 43.05 269 ARG A N 1
ATOM 3423 C CA . ARG A 1 269 ? 14.354 -0.894 -28.706 1.00 43.09 269 ARG A CA 1
ATOM 3424 C C . ARG A 1 269 ? 15.775 -0.574 -28.265 1.00 58.38 269 ARG A C 1
ATOM 3425 O O . ARG A 1 269 ? 16.075 0.599 -28.005 1.00 47.59 269 ARG A O 1
ATOM 3446 N N . ASN A 1 270 ? 16.650 -1.576 -28.177 1.00 48.71 270 ASN A N 1
ATOM 3447 C CA . ASN A 1 270 ? 18.043 -1.399 -27.768 1.00 37.41 270 ASN A CA 1
ATOM 3448 C C . ASN A 1 270 ? 18.153 -0.418 -26.604 1.00 46.75 270 ASN A C 1
ATOM 3449 O O . ASN A 1 270 ? 18.943 0.529 -26.621 1.00 42.79 270 ASN A O 1
ATOM 3460 N N . GLU A 1 271 ? 17.349 -0.658 -25.570 1.00 42.72 271 GLU A N 1
ATOM 3461 C CA . GLU A 1 271 ? 17.364 0.197 -24.393 1.00 45.35 271 GLU A CA 1
ATOM 3462 C C . GLU A 1 271 ? 17.184 -0.629 -23.125 1.00 42.74 271 GLU A C 1
ATOM 3463 O O . GLU A 1 271 ? 16.588 -1.717 -23.136 1.00 34.07 271 GLU A O 1
ATOM 3475 N N . TRP A 1 272 ? 17.716 -0.079 -22.030 1.00 33.77 272 TRP A N 1
ATOM 3476 C CA . TRP A 1 272 ? 17.603 -0.640 -20.693 1.00 41.36 272 TRP A CA 1
ATOM 3477 C C . TRP A 1 272 ? 16.628 0.185 -19.857 1.00 55.13 272 TRP A C 1
ATOM 3478 O O . TRP A 1 272 ? 16.419 1.376 -20.111 1.00 57.35 272 TRP A O 1
ATOM 3499 N N . LYS A 1 273 ? 16.036 -0.457 -18.852 1.00 40.00 273 LYS A N 1
ATOM 3500 C CA . LYS A 1 273 ? 15.090 0.211 -17.965 1.00 48.41 273 LYS A CA 1
ATOM 3501 C C . LYS A 1 273 ? 15.218 -0.354 -16.559 1.00 46.26 273 LYS A C 1
ATOM 3502 O O . LYS A 1 273 ? 15.305 -1.571 -16.378 1.00 32.71 273 LYS A O 1
ATOM 3555 N N . GLY A 1 276 ? 11.912 -3.223 -10.658 1.00 37.79 276 GLY A N 1
ATOM 3556 C CA . GLY A 1 276 ? 11.840 -3.346 -9.213 1.00 43.78 276 GLY A CA 1
ATOM 3557 C C . GLY A 1 276 ? 13.098 -3.979 -8.643 1.00 40.09 276 GLY A C 1
ATOM 3558 O O . GLY A 1 276 ? 13.697 -4.875 -9.242 1.00 35.21 276 GLY A O 1
ATOM 3562 N N . ASN A 1 277 ? 13.493 -3.510 -7.463 1.00 29.82 277 ASN A N 1
ATOM 3563 C CA . ASN A 1 277 ? 14.680 -4.024 -6.801 1.00 33.24 277 ASN A CA 1
ATOM 3564 C C . ASN A 1 277 ? 14.392 -5.358 -6.122 1.00 35.58 277 ASN A C 1
ATOM 3565 O O . ASN A 1 277 ? 13.284 -5.619 -5.643 1.00 31.19 277 ASN A O 1
ATOM 3593 N N . THR A 1 279 ? 14.561 -8.051 -3.106 1.00 30.05 279 THR A N 1
ATOM 3594 C CA . THR A 1 279 ? 14.363 -7.805 -1.683 1.00 33.47 279 THR A CA 1
ATOM 3595 C C . THR A 1 279 ? 15.642 -7.953 -0.877 1.00 36.10 279 THR A C 1
ATOM 3596 O O . THR A 1 279 ? 15.679 -7.517 0.272 1.00 33.38 279 THR A O 1
ATOM 3607 N N . SER A 1 280 ? 16.690 -8.525 -1.452 1.00 30.32 280 SER A N 1
ATOM 3608 C CA . SER A 1 280 ? 17.998 -8.560 -0.826 1.00 27.61 280 SER A CA 1
ATOM 3609 C C . SER A 1 280 ? 19.050 -8.137 -1.843 1.00 34.90 280 SER A C 1
ATOM 3610 O O . SER A 1 280 ? 18.887 -8.389 -3.040 1.00 31.10 280 SER A O 1
ATOM 3618 N N . PRO A 1 281 ? 20.117 -7.465 -1.409 1.00 2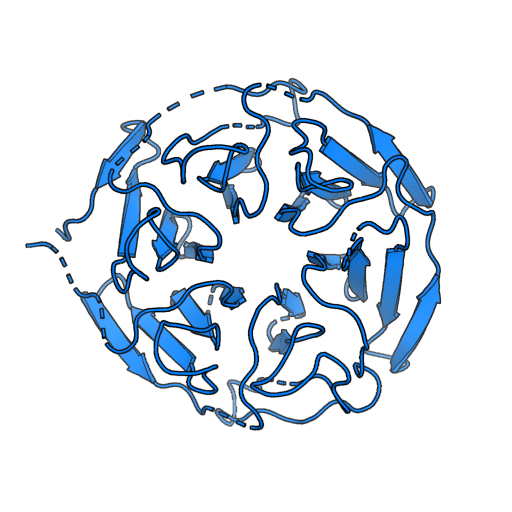8.50 281 PRO A N 1
ATOM 3619 C CA . PRO A 1 281 ? 21.270 -7.276 -2.302 1.00 32.74 281 PRO A CA 1
ATOM 3620 C C . PRO A 1 281 ? 21.977 -8.601 -2.520 1.00 27.75 281 PRO A C 1
ATOM 3621 O O . PRO A 1 281 ? 22.179 -9.367 -1.580 1.00 26.03 281 PRO A O 1
ATOM 3632 N N . ARG A 1 282 ? 22.347 -8.881 -3.771 1.00 29.93 282 ARG A N 1
ATOM 3633 C CA . ARG A 1 282 ? 22.945 -10.175 -4.102 1.00 32.50 282 ARG A CA 1
ATOM 3634 C C . ARG A 1 282 ? 24.040 -9.988 -5.139 1.00 28.09 282 ARG A C 1
ATOM 3635 O O . ARG A 1 282 ? 23.756 -9.688 -6.302 1.00 24.91 282 ARG A O 1
ATOM 3656 N N . SER A 1 283 ? 25.277 -10.205 -4.722 1.00 29.16 283 SER A N 1
ATOM 3657 C CA . SER A 1 283 ? 26.415 -10.280 -5.622 1.00 27.44 283 SER A CA 1
ATOM 3658 C C . SER A 1 283 ? 26.773 -11.748 -5.836 1.00 28.24 283 SER A C 1
ATOM 3659 O O . SER A 1 283 ? 26.750 -12.543 -4.889 1.00 25.22 283 SER A O 1
ATOM 3667 N N . ASN A 1 284 ? 27.077 -12.112 -7.085 1.00 29.63 284 ASN A N 1
ATOM 3668 C CA . ASN A 1 284 ? 27.474 -13.483 -7.423 1.00 26.54 284 ASN A CA 1
ATOM 3669 C C . ASN A 1 284 ? 26.417 -14.490 -6.974 1.00 22.67 284 ASN A C 1
ATOM 3670 O O . ASN A 1 284 ? 26.712 -15.506 -6.338 1.00 29.59 284 ASN A O 1
ATOM 3681 N N . ALA A 1 285 ? 25.171 -14.172 -7.283 1.00 27.66 285 ALA A N 1
ATOM 3682 C CA . ALA A 1 285 ? 24.046 -15.051 -7.042 1.00 27.60 285 ALA A CA 1
ATOM 3683 C C . ALA A 1 285 ? 23.750 -15.883 -8.288 1.00 27.58 285 ALA A C 1
ATOM 3684 O O . ALA A 1 285 ? 24.417 -15.776 -9.316 1.00 29.85 285 ALA A O 1
ATOM 3691 N N . GLY A 1 286 ? 22.716 -16.714 -8.190 1.00 25.37 286 GLY A N 1
ATOM 3692 C CA . GLY A 1 286 ? 22.203 -17.472 -9.310 1.00 24.00 286 GLY A CA 1
ATOM 3693 C C . GLY A 1 286 ? 20.866 -16.867 -9.745 1.00 30.56 286 GLY A C 1
ATOM 3694 O O . GLY A 1 286 ? 19.992 -16.639 -8.919 1.00 26.29 286 GLY A O 1
ATOM 3698 N N . ILE A 1 287 ? 20.763 -16.593 -11.034 1.00 28.38 287 ILE A N 1
ATOM 3699 C CA . ILE A 1 287 ? 19.575 -15.976 -11.614 1.00 23.98 287 ILE A CA 1
ATOM 3700 C C . ILE A 1 287 ? 19.093 -16.866 -12.753 1.00 35.14 287 ILE A C 1
ATOM 3701 O O . ILE A 1 287 ? 19.867 -17.181 -13.665 1.00 30.56 287 ILE A O 1
ATOM 3717 N N . ALA A 1 288 ? 17.820 -17.258 -12.715 1.00 27.69 288 ALA A N 1
ATOM 3718 C CA . ALA A 1 288 ? 17.349 -18.187 -13.738 1.00 24.77 288 ALA A CA 1
ATOM 3719 C C . ALA A 1 288 ? 15.850 -18.066 -13.929 1.00 31.39 288 ALA A C 1
ATOM 3720 O O . ALA A 1 288 ? 15.112 -17.709 -13.003 1.00 31.56 288 ALA A O 1
ATOM 3727 N N . THR A 1 289 ? 15.415 -18.394 -15.148 1.00 25.01 289 THR A N 1
ATOM 3728 C CA . THR A 1 289 ? 14.004 -18.511 -15.470 1.00 27.35 289 THR A CA 1
ATOM 3729 C C . THR A 1 289 ? 13.578 -19.965 -15.327 1.00 31.52 289 THR A C 1
ATOM 3730 O O . THR A 1 289 ? 14.192 -20.859 -15.912 1.00 31.82 289 THR A O 1
ATOM 3741 N N . VAL A 1 290 ? 12.542 -20.192 -14.531 1.00 29.43 290 VAL A N 1
ATOM 3742 C CA . VAL A 1 290 ? 11.980 -21.510 -14.281 1.00 28.35 290 VAL A CA 1
ATOM 3743 C C . VAL A 1 290 ? 10.470 -21.378 -14.398 1.00 26.22 290 VAL A C 1
ATOM 3744 O O . VAL A 1 290 ? 9.864 -20.529 -13.730 1.00 32.13 290 VAL A O 1
ATOM 3757 N N . GLY A 1 291 ? 9.867 -22.193 -15.258 1.00 38.44 291 GLY A N 1
ATOM 3758 C CA . GLY A 1 291 ? 8.437 -22.084 -15.507 1.00 40.01 291 GLY A CA 1
ATOM 3759 C C . GLY A 1 291 ? 8.026 -20.715 -16.004 1.00 35.41 291 GLY A C 1
ATOM 3760 O O . GLY A 1 291 ? 6.933 -20.236 -15.675 1.00 37.67 291 GLY A O 1
ATOM 3764 N N . ASN A 1 292 ? 8.881 -20.075 -16.802 1.00 33.74 292 ASN A N 1
ATOM 3765 C CA . ASN A 1 292 ? 8.651 -18.708 -17.266 1.00 27.63 292 ASN A CA 1
ATOM 3766 C C . ASN A 1 292 ? 8.444 -17.740 -16.094 1.00 33.74 292 ASN A C 1
ATOM 3767 O O . ASN A 1 292 ? 7.642 -16.806 -16.169 1.00 33.14 292 ASN A O 1
ATOM 3778 N N . THR A 1 293 ? 9.188 -17.959 -15.003 1.00 29.54 293 THR A N 1
ATOM 3779 C CA . THR A 1 293 ? 9.253 -17.019 -13.886 1.00 26.53 293 THR A CA 1
ATOM 3780 C C . THR A 1 293 ? 10.697 -16.881 -13.429 1.00 24.66 293 THR A C 1
ATOM 3781 O O . THR A 1 293 ? 11.425 -17.869 -13.382 1.00 30.08 293 THR A O 1
ATOM 3792 N N . ILE A 1 294 ? 11.113 -15.662 -13.087 1.00 27.24 294 ILE A N 1
ATOM 3793 C CA . ILE A 1 294 ? 12.499 -15.396 -12.703 1.00 23.44 294 ILE A CA 1
ATOM 3794 C C . ILE A 1 294 ? 12.698 -15.616 -11.207 1.00 30.54 294 ILE A C 1
ATOM 3795 O O . ILE A 1 294 ? 11.903 -15.152 -10.376 1.00 30.89 294 ILE A O 1
ATOM 3811 N N . TYR A 1 295 ? 13.783 -16.310 -10.871 1.00 32.01 295 TYR A N 1
ATOM 3812 C CA . TYR A 1 295 ? 14.222 -16.538 -9.504 1.00 26.37 295 TYR A CA 1
ATOM 3813 C C . TYR A 1 295 ? 15.647 -16.036 -9.330 1.00 29.89 295 TYR A C 1
ATOM 3814 O O . TYR A 1 295 ? 16.472 -16.105 -10.258 1.00 25.64 295 TYR A O 1
ATOM 3832 N N . ALA A 1 296 ? 15.913 -15.526 -8.124 1.00 26.64 296 ALA A N 1
ATOM 3833 C CA . ALA A 1 296 ? 17.252 -15.194 -7.665 1.00 23.93 296 ALA A CA 1
ATOM 3834 C C . ALA A 1 296 ? 17.554 -15.992 -6.400 1.00 25.21 296 ALA A C 1
ATOM 3835 O O . ALA A 1 296 ? 16.747 -16.015 -5.465 1.00 26.80 296 ALA A O 1
ATOM 3842 N N . VAL A 1 297 ? 18.714 -16.637 -6.361 1.00 25.78 297 VAL A N 1
ATOM 3843 C CA . VAL A 1 297 ? 19.051 -17.531 -5.260 1.00 28.53 297 VAL A CA 1
ATOM 3844 C C . VAL A 1 297 ? 20.507 -17.337 -4.855 1.00 21.81 297 VAL A C 1
ATOM 3845 O O . VAL A 1 297 ? 21.394 -17.192 -5.705 1.00 23.73 297 VAL A O 1
ATOM 3858 N N . GLY A 1 298 ? 20.751 -17.340 -3.545 1.00 24.44 298 GLY A N 1
ATOM 3859 C CA . GLY A 1 298 ? 22.109 -17.287 -3.057 1.00 30.22 298 GLY A CA 1
ATOM 3860 C C . GLY A 1 298 ? 22.755 -15.929 -3.310 1.00 27.14 298 GLY A C 1
ATOM 3861 O O . GLY A 1 298 ? 22.093 -14.893 -3.450 1.00 26.81 298 GLY A O 1
ATOM 3865 N N . GLY A 1 299 ? 24.078 -15.953 -3.348 1.00 28.15 299 GLY A N 1
ATOM 3866 C CA . GLY A 1 299 ? 24.869 -14.747 -3.497 1.00 35.35 299 GLY A CA 1
ATOM 3867 C C . GLY A 1 299 ? 25.437 -14.267 -2.176 1.00 27.23 299 GLY A C 1
ATOM 3868 O O . GLY A 1 299 ? 25.418 -14.955 -1.154 1.00 24.48 299 GLY A O 1
ATOM 3872 N N . PHE A 1 300 ? 25.952 -13.040 -2.217 1.00 31.26 300 PHE A N 1
ATOM 3873 C CA . PHE A 1 300 ? 26.642 -12.412 -1.099 1.00 26.22 300 PHE A CA 1
ATOM 3874 C C . PHE A 1 300 ? 26.087 -11.002 -0.975 1.00 27.92 300 PHE A C 1
ATOM 3875 O O . PHE A 1 300 ? 25.966 -10.297 -1.981 1.00 27.01 300 PHE A O 1
ATOM 3892 N N . ASP A 1 301 ? 25.707 -10.602 0.242 1.00 33.55 301 ASP A N 1
ATOM 3893 C CA . ASP A 1 301 ? 25.063 -9.311 0.444 1.00 33.81 301 ASP A CA 1
ATOM 3894 C C . ASP A 1 301 ? 26.019 -8.235 0.949 1.00 28.23 301 ASP A C 1
ATOM 3895 O O . ASP A 1 301 ? 25.575 -7.127 1.250 1.00 33.89 301 ASP A O 1
ATOM 3904 N N . GLY A 1 302 ? 27.315 -8.519 0.998 1.00 30.62 302 GLY A N 1
ATOM 3905 C CA . GLY A 1 302 ? 28.301 -7.618 1.550 1.00 32.12 302 GLY A CA 1
ATOM 3906 C C . GLY A 1 302 ? 28.757 -7.988 2.944 1.00 30.77 302 GLY A C 1
ATOM 3907 O O . GLY A 1 302 ? 29.845 -7.576 3.361 1.00 36.96 302 GLY A O 1
ATOM 3911 N N . ASN A 1 303 ? 27.958 -8.756 3.671 1.00 31.82 303 ASN A N 1
ATOM 3912 C CA . ASN A 1 303 ? 28.367 -9.292 4.958 1.00 34.54 303 ASN A CA 1
ATOM 3913 C C . ASN A 1 303 ? 28.322 -10.809 4.999 1.00 39.49 303 ASN A C 1
ATOM 3914 O O . ASN A 1 303 ? 29.233 -11.434 5.549 1.00 32.15 303 ASN A O 1
ATOM 3925 N N . GLU A 1 304 ? 27.294 -11.424 4.418 1.00 29.79 304 GLU A N 1
ATOM 3926 C CA . GLU A 1 304 ? 27.095 -12.854 4.575 1.00 28.16 304 GLU A CA 1
ATOM 3927 C C . GLU A 1 304 ? 26.759 -13.501 3.244 1.00 30.01 304 GLU A C 1
ATOM 3928 O O . GLU A 1 304 ? 26.180 -12.877 2.351 1.00 27.76 304 GLU A O 1
ATOM 3940 N N . PHE A 1 305 ? 27.158 -14.763 3.133 1.00 26.32 305 PHE A N 1
ATOM 3941 C CA . PHE A 1 305 ? 26.704 -15.616 2.046 1.00 30.91 305 PHE A CA 1
ATOM 3942 C C . PHE A 1 305 ? 25.258 -16.025 2.296 1.00 30.14 305 PHE A C 1
ATOM 3943 O O . PHE A 1 305 ? 24.879 -16.353 3.422 1.00 31.48 305 PHE A O 1
ATOM 3960 N N . LEU A 1 306 ? 24.446 -15.985 1.244 1.00 31.24 306 LEU A N 1
ATOM 3961 C CA . LEU A 1 306 ? 23.005 -16.150 1.362 1.00 25.60 306 LEU A CA 1
ATOM 3962 C C . LEU A 1 306 ? 22.579 -17.554 0.958 1.00 34.38 306 LEU A C 1
ATOM 3963 O O . LEU A 1 306 ? 23.125 -18.127 0.011 1.00 28.07 306 LEU A O 1
ATOM 3979 N N . ASN A 1 307 ? 21.579 -18.091 1.663 1.00 27.36 307 ASN A N 1
ATOM 3980 C CA . ASN A 1 307 ? 20.926 -19.332 1.263 1.00 27.12 307 ASN A CA 1
ATOM 3981 C C . ASN A 1 307 ? 19.474 -19.118 0.866 1.00 28.47 307 ASN A C 1
ATOM 3982 O O . ASN A 1 307 ? 18.730 -20.093 0.714 1.00 28.92 307 ASN A O 1
ATOM 3993 N N . THR A 1 308 ? 19.057 -17.876 0.685 1.00 25.03 308 THR A N 1
ATOM 3994 C CA . THR A 1 308 ? 17.676 -17.555 0.377 1.00 26.68 308 THR A CA 1
ATOM 3995 C C . THR A 1 308 ? 17.412 -17.549 -1.126 1.00 26.79 308 THR A C 1
ATOM 3996 O O . THR A 1 308 ? 18.315 -17.378 -1.950 1.00 26.36 308 THR A O 1
ATOM 4007 N N . VAL A 1 309 ? 16.134 -17.703 -1.467 1.00 25.82 309 VAL A N 1
ATOM 4008 C CA . VAL A 1 309 ? 15.643 -17.534 -2.823 1.00 30.37 309 VAL A CA 1
ATOM 4009 C C . VAL A 1 309 ? 14.487 -16.543 -2.793 1.00 31.92 309 VAL A C 1
ATOM 4010 O O . VAL A 1 309 ? 13.744 -16.454 -1.810 1.00 33.42 309 VAL A O 1
ATOM 4023 N N . GLU A 1 310 ? 14.354 -15.776 -3.873 1.00 24.88 310 GLU A N 1
ATOM 4024 C CA . GLU A 1 310 ? 13.224 -14.882 -4.067 1.00 25.73 310 GLU A CA 1
ATOM 4025 C C . GLU A 1 310 ? 12.778 -14.947 -5.518 1.00 41.01 310 GLU A C 1
ATOM 4026 O O . GLU A 1 310 ? 13.494 -15.448 -6.396 1.00 30.12 310 GLU A O 1
ATOM 4038 N N . VAL A 1 311 ? 11.581 -14.410 -5.763 1.00 30.84 311 VAL A N 1
ATOM 4039 C CA . VAL A 1 311 ? 10.907 -14.567 -7.043 1.00 26.40 311 VAL A CA 1
ATOM 4040 C C . VAL A 1 311 ? 10.475 -13.207 -7.569 1.00 26.23 311 VAL A C 1
ATOM 4041 O O . VAL A 1 311 ? 10.144 -12.294 -6.806 1.00 30.93 311 VAL A O 1
ATOM 4054 N N . TYR A 1 312 ? 10.465 -13.078 -8.892 1.00 27.17 312 TYR A N 1
ATOM 4055 C CA . TYR A 1 312 ? 10.041 -11.852 -9.551 1.00 31.92 312 TYR A CA 1
ATOM 4056 C C . TYR A 1 312 ? 8.634 -12.028 -10.104 1.00 36.71 312 TYR A C 1
ATOM 4057 O O . TYR A 1 312 ? 8.327 -13.056 -10.716 1.00 36.20 312 TYR A O 1
ATOM 4075 N N . ASN A 1 313 ? 7.781 -11.030 -9.878 1.00 37.34 313 ASN A N 1
ATOM 4076 C CA . ASN A 1 313 ? 6.460 -10.949 -10.486 1.00 36.90 313 ASN A CA 1
ATOM 4077 C C . ASN A 1 313 ? 6.545 -9.903 -11.586 1.00 27.08 313 ASN A C 1
ATOM 4078 O O . ASN A 1 313 ? 6.690 -8.703 -11.302 1.00 35.05 313 ASN A O 1
ATOM 4089 N N . LEU A 1 314 ? 6.471 -10.380 -12.838 1.00 41.63 314 LEU A N 1
ATOM 4090 C CA . LEU A 1 314 ? 6.610 -9.520 -14.012 1.00 42.80 314 LEU A CA 1
ATOM 4091 C C . LEU A 1 314 ? 5.423 -8.582 -14.155 1.00 44.29 314 LEU A C 1
ATOM 4092 O O . LEU A 1 314 ? 5.587 -7.417 -14.538 1.00 41.35 314 LEU A O 1
ATOM 4108 N N . GLU A 1 315 ? 4.219 -9.077 -13.869 1.00 40.53 315 GLU A N 1
ATOM 4109 C CA . GLU A 1 315 ? 3.023 -8.261 -14.039 1.00 48.97 315 GLU A CA 1
ATOM 4110 C C . GLU A 1 315 ? 3.020 -7.080 -13.074 1.00 40.99 315 GLU A C 1
ATOM 4111 O O . GLU A 1 315 ? 2.646 -5.965 -13.452 1.00 42.48 315 GLU A O 1
ATOM 4123 N N . SER A 1 316 ? 3.446 -7.301 -11.831 1.00 44.36 316 SER A N 1
ATOM 4124 C CA . SER A 1 316 ? 3.474 -6.245 -10.829 1.00 47.99 316 SER A CA 1
ATOM 4125 C C . SER A 1 316 ? 4.824 -5.546 -10.735 1.00 48.27 316 SER A C 1
ATOM 4126 O O . SER A 1 316 ? 4.912 -4.492 -10.095 1.00 35.72 316 SER A O 1
ATOM 4134 N N . ASN A 1 317 ? 5.864 -6.101 -11.360 1.00 32.87 317 ASN A N 1
ATOM 4135 C CA . ASN A 1 317 ? 7.212 -5.539 -11.317 1.00 38.89 317 ASN A CA 1
ATOM 4136 C C . ASN A 1 317 ? 7.743 -5.535 -9.889 1.00 36.15 317 ASN A C 1
ATOM 4137 O O . ASN A 1 317 ? 8.355 -4.567 -9.437 1.00 33.13 317 ASN A O 1
ATOM 4148 N N . GLU A 1 318 ? 7.524 -6.635 -9.172 1.00 32.37 318 GLU A N 1
ATOM 4149 C CA . GLU A 1 318 ? 7.910 -6.663 -7.769 1.00 39.00 318 GLU A CA 1
ATOM 4150 C C . GLU A 1 318 ? 8.515 -8.008 -7.408 1.00 35.33 318 GLU A C 1
ATOM 4151 O O . GLU A 1 318 ? 8.017 -9.057 -7.821 1.00 33.28 318 GLU A O 1
ATOM 4163 N N . TRP A 1 319 ? 9.585 -7.967 -6.625 1.00 36.70 319 TRP A N 1
ATOM 4164 C CA . TRP A 1 319 ? 10.181 -9.175 -6.085 1.00 39.57 319 TRP A CA 1
ATOM 4165 C C . TRP A 1 319 ? 9.574 -9.487 -4.729 1.00 40.96 319 TRP A C 1
ATOM 4166 O O . TRP A 1 319 ? 9.136 -8.591 -4.004 1.00 30.69 319 TRP A O 1
ATOM 4187 N N . SER A 1 320 ? 9.572 -10.773 -4.388 1.00 36.00 320 SER A N 1
ATOM 4188 C CA . SER A 1 320 ? 9.054 -11.234 -3.115 1.00 35.58 320 SER A CA 1
ATOM 4189 C C . SER A 1 320 ? 9.911 -12.370 -2.573 1.00 30.15 320 SER A C 1
ATOM 4190 O O . SER A 1 320 ? 10.385 -13.217 -3.349 1.00 31.93 320 SER A O 1
ATOM 4198 N N . PRO A 1 321 ? 10.116 -12.423 -1.256 1.00 35.83 321 PRO A N 1
ATOM 4199 C CA . PRO A 1 321 ? 10.784 -13.574 -0.641 1.00 29.98 321 PRO A CA 1
ATOM 4200 C C . PRO A 1 321 ? 9.832 -14.637 -0.123 1.00 34.84 321 PRO A C 1
ATOM 4201 O O . PRO A 1 321 ? 10.297 -15.613 0.479 1.00 33.36 321 PRO A O 1
ATOM 4212 N N . TYR A 1 322 ? 8.532 -14.457 -0.334 1.00 32.59 322 TYR A N 1
ATOM 4213 C CA . TYR A 1 322 ? 7.501 -15.316 0.226 1.00 43.41 322 TYR A CA 1
ATOM 4214 C C . TYR A 1 322 ? 6.902 -16.219 -0.843 1.00 49.18 322 TYR A C 1
ATOM 4215 O O . TYR A 1 322 ? 6.908 -15.911 -2.038 1.00 39.16 322 TYR A O 1
ATOM 4233 N N . THR A 1 323 ? 6.368 -17.340 -0.384 1.00 46.82 323 THR A N 1
ATOM 4234 C CA . THR A 1 323 ? 5.635 -18.262 -1.233 1.00 55.74 323 THR A CA 1
ATOM 4235 C C . THR A 1 323 ? 4.141 -18.105 -0.986 1.00 59.91 323 THR A C 1
ATOM 4236 O O . THR A 1 323 ? 3.708 -17.626 0.066 1.00 55.48 323 THR A O 1
ATOM 4247 N N . LYS A 1 324 ? 3.356 -18.514 -1.977 1.00 76.40 324 LYS A N 1
ATOM 4248 C CA . LYS A 1 324 ? 1.900 -18.399 -1.916 1.00 82.62 324 LYS A CA 1
ATOM 4249 C C . LYS A 1 324 ? 1.344 -18.809 -0.553 1.00 86.55 324 LYS A C 1
ATOM 4250 O O . LYS A 1 324 ? 1.691 -19.863 -0.018 1.00 84.14 324 LYS A O 1
#

Foldseek 3Di:
DFQFPDFFFQWEWEEVLWIKTAWHDFPPFTFQWIWIARQVVRDIDTFEGPAGFGQFYEPLVFDKTAFGAHRPARQFQFIWADPVVRDMDTHRLRTDRFGQWYWYDAPSWIWTAATPRFFWIWIAHPVVRDIDTFDGHPAGFGQWEWYDFPRKIKTAWHARDLATFQWMWIAHPVVRDIDIADGPAGFGQWYWEAAPQFIKTAWHHRSDWTFQDIKAHVVVSDMDAGPARFGRWYWYQGPRWIKTAWHDGRDGTGRAMWTADPVVRYIDSHGD

InterPro domains:
  IPR000210 BTB/POZ domain [PF00651] (22-126)
  IPR000210 BTB/POZ domain [PS50097] (32-99)
  IPR000210 BTB/POZ domain [SM00225] (32-129)
  IPR006652 Kelch repeat type 1 [PF01344] (595-635)
  IPR006652 Kelch repeat type 1 [SM00612] (369-415)
  IPR006652 Kelch repeat type 1 [SM00612] (416-463)
  IPR006652 Kelch repeat type 1 [SM00612] (464-512)
  IPR006652 Kelch repeat type 1 [SM00612] (513-559)
  IPR006652 Kelch repeat type 1 [SM00612] (560-606)
  IPR006652 Kelch repeat type 1 [SM00612] (607-641)
  IPR011333 SKP1/BTB/POZ domain superfamily [G3DSA:3.30.710.10] (9-136)
  IPR011333 SKP1/BTB/POZ domain superfamily [SSF54695] (9-127)
  IPR011705 BTB/Kelch-associated [PF07707] (134-221)
  IPR011705 BTB/Kelch-associated [SM00875] (134-233)
  IPR015915 Kelch-type beta-propeller [G3DSA:2.120.10.80] (236-474)
  IPR015915 Kelch-type beta-propeller [G3DSA:2.120.10.80] (475-640)
  IPR015915 Kelch-type beta-propeller [SSF117281] (328-473)
  IPR015915 Kelch-type beta-propeller [SSF117281] (430-636)
  IPR017096 BTB-kelch protein [PIRSF037037] (1-606)

Nearest PDB structures (foldseek):
  6n3h-assembly1_A  TM=9.876E-01  e=1.086E-46  Homo sapiens
  4iqk-assembly1_A  TM=9.404E-01  e=1.822E-23  Homo sapiens
  7xot-assembly1_A  TM=9.405E-01  e=8.573E-23  Homo sapiens
  1zgk-assembly1_A  TM=8.919E-01  e=7.343E-23  Homo sapiens
  8ejr-assembly2_B  TM=9.491E-01  e=5.789E-22  Homo sapiens